Protein AF-A0A1E1W0I2-F1 (afdb_monomer_lite)

Radius of gyration: 43.96 Å; chains: 1; bounding box: 106×71×100 Å

pLDDT: mean 83.35, std 14.68, range [38.31, 98.38]

Foldseek 3Di:
DDDDDDPDPPDPDPPDDDLVVVLVVQPPDPVSVVVSVVSVVCVVVVPDDPDDDDPVVVVVVVVVVVVVVVVVVVVVCVVVVVVVVPDPDDDPPPDDPPPVPDPVVVVVVPDDPDDPVRVVVCVVPPDPPPPPPPPPPCPDDDDPVVVVVVVVVVVVVVVVVVVVVVVVVVVVVVVVVVVVVVVVVVVVVVVD

Organism: Pectinophora gossypiella (NCBI:txid13191)

InterPro domains:
  IPR006709 Small-subunit processome, Utp14 [PTHR14150] (5-181)

Structure (mmCIF, N/CA/C/O backbone):
data_AF-A0A1E1W0I2-F1
#
_entry.id   AF-A0A1E1W0I2-F1
#
loop_
_atom_site.group_PDB
_atom_site.id
_atom_site.type_symbol
_atom_site.label_atom_id
_atom_site.label_alt_id
_atom_site.label_comp_id
_atom_site.label_asym_id
_atom_site.label_entity_id
_atom_site.label_seq_id
_atom_site.pdbx_PDB_ins_code
_atom_site.Cartn_x
_atom_site.Cartn_y
_atom_site.Cartn_z
_atom_site.occupancy
_atom_site.B_iso_or_equiv
_atom_site.auth_seq_id
_atom_site.auth_comp_id
_atom_site.auth_asym_id
_atom_site.auth_atom_id
_atom_site.pdbx_PDB_model_num
ATOM 1 N N . PRO A 1 1 ? -45.543 50.667 37.363 1.00 38.31 1 PRO A N 1
ATOM 2 C CA . PRO A 1 1 ? -46.466 49.538 37.625 1.00 38.31 1 PRO A CA 1
ATOM 3 C C . PRO A 1 1 ? -45.935 48.658 38.763 1.00 38.31 1 PRO A C 1
ATOM 5 O O . PRO A 1 1 ? -44.901 48.009 38.633 1.00 38.31 1 PRO A O 1
ATOM 8 N N . THR A 1 2 ? -46.595 48.752 39.913 1.00 41.50 2 THR A N 1
ATOM 9 C CA . THR A 1 2 ? -46.273 48.057 41.161 1.00 41.50 2 THR A CA 1
ATOM 10 C C . THR A 1 2 ? -46.535 46.558 41.016 1.00 41.50 2 THR A C 1
ATOM 12 O O . THR A 1 2 ? -47.611 46.146 40.594 1.00 41.50 2 THR A O 1
ATOM 15 N N . ASN A 1 3 ? -45.531 45.738 41.331 1.00 43.72 3 ASN A N 1
ATOM 16 C CA . ASN A 1 3 ? -45.665 44.285 41.331 1.00 43.72 3 ASN A CA 1
ATOM 17 C C . ASN A 1 3 ? -46.258 43.873 42.683 1.00 43.72 3 ASN A C 1
ATOM 19 O O . ASN A 1 3 ? -45.576 43.907 43.707 1.00 43.72 3 ASN A O 1
ATOM 23 N N . VAL A 1 4 ? -47.559 43.608 42.688 1.00 51.62 4 VAL A N 1
ATOM 24 C CA . VAL A 1 4 ? -48.322 43.212 43.872 1.00 51.62 4 VAL A CA 1
ATOM 25 C C . VAL A 1 4 ? -47.995 41.749 44.158 1.00 51.62 4 VAL A C 1
ATOM 27 O O . VAL A 1 4 ? -48.412 40.858 43.423 1.00 51.62 4 VAL A O 1
ATOM 30 N N . ASN A 1 5 ? -47.203 41.496 45.197 1.00 49.44 5 ASN A N 1
ATOM 31 C CA . ASN A 1 5 ? -46.929 40.140 45.656 1.00 49.44 5 ASN A CA 1
ATOM 32 C C . ASN A 1 5 ? -48.097 39.689 46.539 1.00 49.44 5 ASN A C 1
ATOM 34 O O . ASN A 1 5 ? -48.218 40.139 47.674 1.00 49.44 5 ASN A O 1
ATOM 38 N N . SER A 1 6 ? -48.966 38.830 46.006 1.00 57.50 6 SER A N 1
ATOM 39 C CA . SER A 1 6 ? -49.993 38.148 46.797 1.00 57.50 6 SER A CA 1
ATOM 40 C C . SER A 1 6 ? -49.402 36.915 47.491 1.00 57.50 6 SER A C 1
ATOM 42 O O . SER A 1 6 ? -48.635 36.171 46.881 1.00 57.50 6 SER A O 1
ATOM 44 N N . GLU A 1 7 ? -49.762 36.696 48.755 1.00 54.47 7 GLU A N 1
ATOM 45 C CA . GLU A 1 7 ? -49.156 35.700 49.656 1.00 54.47 7 GLU A CA 1
ATOM 46 C C . GLU A 1 7 ? -49.589 34.239 49.398 1.00 54.47 7 GLU A C 1
ATOM 48 O O . GLU A 1 7 ? -49.137 33.337 50.098 1.00 54.47 7 GLU A O 1
ATOM 53 N N . PHE A 1 8 ? -50.420 33.965 48.383 1.00 56.06 8 PHE A N 1
ATOM 54 C CA . PHE A 1 8 ? -51.092 32.663 48.226 1.00 56.06 8 PHE A CA 1
ATOM 55 C C . PHE A 1 8 ? -50.963 31.989 46.848 1.00 56.06 8 PHE A C 1
ATOM 57 O O . PHE A 1 8 ? -51.786 31.149 46.489 1.00 56.06 8 PHE A O 1
ATOM 64 N N . ASP A 1 9 ? -49.890 32.247 46.097 1.00 52.97 9 ASP A N 1
ATOM 65 C CA . ASP A 1 9 ? -49.594 31.484 44.873 1.00 52.97 9 ASP A CA 1
ATOM 66 C C . ASP A 1 9 ? -48.832 30.175 45.173 1.00 52.97 9 ASP A C 1
ATOM 68 O O . ASP A 1 9 ? -47.648 30.013 44.866 1.00 52.97 9 ASP A O 1
ATOM 72 N N . LEU A 1 10 ? -49.535 29.184 45.731 1.00 59.09 10 LEU A N 1
ATOM 73 C CA . LEU A 1 10 ? -49.048 27.805 45.924 1.00 59.09 10 LEU A CA 1
ATOM 74 C C . LEU A 1 10 ? -49.102 26.971 44.624 1.00 59.09 10 LEU A C 1
ATOM 76 O O . LEU A 1 10 ? -49.484 25.799 44.618 1.00 59.09 10 LEU A O 1
ATOM 80 N N . ILE A 1 11 ? -48.688 27.550 43.494 1.00 55.72 11 ILE A N 1
ATOM 81 C CA . ILE A 1 11 ? -48.458 26.779 42.267 1.00 55.72 11 ILE A CA 1
ATOM 82 C C . ILE A 1 11 ? -47.117 26.068 42.440 1.00 55.72 11 ILE A C 1
ATOM 84 O O . ILE A 1 11 ? -46.081 26.719 42.573 1.00 55.72 11 ILE A O 1
ATOM 88 N N . LYS A 1 12 ? -47.127 24.730 42.412 1.00 59.91 12 LYS A N 1
ATOM 89 C CA . LYS A 1 12 ? -45.940 23.860 42.485 1.00 59.91 12 LYS A CA 1
ATOM 90 C C . LYS A 1 12 ? -45.056 24.051 41.238 1.00 59.91 12 LYS A C 1
ATOM 92 O O . LYS A 1 12 ? -44.990 23.202 40.354 1.00 59.91 12 LYS A O 1
ATOM 97 N N . LYS A 1 13 ? -44.406 25.209 41.126 1.00 62.59 13 LYS A N 1
ATOM 98 C CA . LYS A 1 13 ? -43.443 25.527 40.073 1.00 62.59 13 LYS A CA 1
ATOM 99 C C . LYS A 1 13 ? -42.190 24.698 40.344 1.00 62.59 13 LYS A C 1
ATOM 101 O O . LYS A 1 13 ? -41.698 24.644 41.468 1.00 62.59 13 LYS A O 1
ATOM 106 N N . SER A 1 14 ? -41.671 24.011 39.328 1.00 62.38 14 SER A N 1
ATOM 107 C CA . SER A 1 14 ? -40.383 23.333 39.457 1.00 62.38 14 SER A CA 1
ATOM 108 C C . SER A 1 14 ? -39.313 24.385 39.757 1.00 62.38 14 SER A C 1
ATOM 110 O O . SER A 1 14 ? -39.058 25.242 38.911 1.00 62.38 14 SER A O 1
ATOM 112 N N . ASN A 1 15 ? -38.668 24.309 40.921 1.00 65.62 15 ASN A N 1
ATOM 113 C CA . ASN A 1 15 ? -37.604 25.226 41.361 1.00 65.62 15 ASN A CA 1
ATOM 114 C C . ASN A 1 15 ? -36.285 25.042 40.578 1.00 65.62 15 ASN A C 1
ATOM 116 O O . ASN A 1 15 ? -35.192 25.139 41.133 1.00 65.62 15 ASN A O 1
ATOM 120 N N . LYS A 1 16 ? -36.355 24.715 39.283 1.00 72.44 16 LYS A N 1
ATOM 121 C CA . LYS A 1 16 ? -35.181 24.501 38.442 1.00 72.44 16 LYS A CA 1
ATOM 122 C C . LYS A 1 16 ? -34.726 25.849 37.895 1.00 72.44 16 LYS A C 1
ATOM 124 O O . LYS A 1 16 ? -35.308 26.386 36.957 1.00 72.44 16 LYS A O 1
ATOM 129 N N . LEU A 1 17 ? -33.692 26.400 38.520 1.00 74.12 17 LEU A N 1
ATOM 130 C CA . LEU A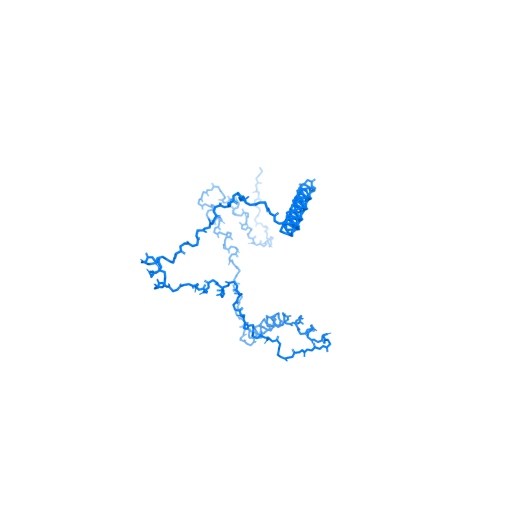 1 17 ? -33.066 27.645 38.093 1.00 74.12 17 LEU A CA 1
ATOM 131 C C . LEU A 1 17 ? -32.340 27.431 36.760 1.00 74.12 17 LEU A C 1
ATOM 133 O O . LEU A 1 17 ? -31.496 26.544 36.631 1.00 74.12 17 LEU A O 1
ATOM 137 N N . ASP A 1 18 ? -32.657 28.258 35.766 1.00 82.56 18 ASP A N 1
ATOM 138 C CA . ASP A 1 18 ? -31.915 28.291 34.509 1.00 82.56 18 ASP A CA 1
ATOM 139 C C . ASP A 1 18 ? -30.606 29.064 34.714 1.00 82.56 18 ASP A C 1
ATOM 141 O O . ASP A 1 18 ? -30.569 30.299 34.710 1.00 82.56 18 ASP A O 1
ATOM 145 N N . LEU A 1 19 ? -29.521 28.313 34.907 1.00 81.31 19 LEU A N 1
ATOM 146 C CA . LEU A 1 19 ? -28.185 28.849 35.167 1.00 81.31 19 LEU A CA 1
ATOM 147 C C . LEU A 1 19 ? -27.707 29.779 34.043 1.00 81.31 19 LEU A C 1
ATOM 149 O O . LEU A 1 19 ? -26.981 30.735 34.311 1.00 81.31 19 LEU A O 1
ATOM 153 N N . ASN A 1 20 ? -28.166 29.584 32.801 1.00 83.94 20 ASN A N 1
ATOM 154 C CA . ASN A 1 20 ? -27.805 30.469 31.693 1.00 83.94 20 ASN A CA 1
ATOM 155 C C . ASN A 1 20 ? -28.392 31.876 31.856 1.00 83.94 20 ASN A C 1
ATO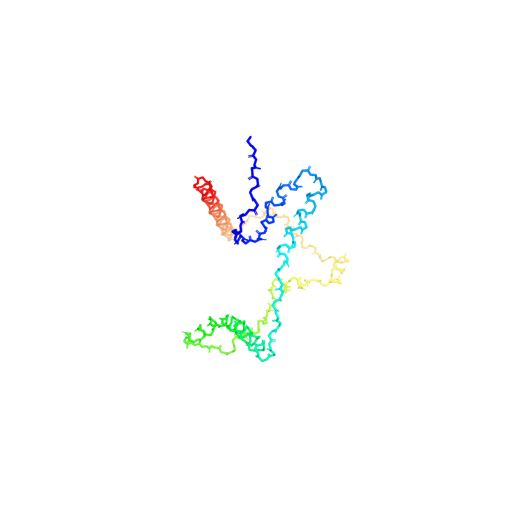M 157 O O . ASN A 1 20 ? -27.716 32.859 31.540 1.00 83.94 20 ASN A O 1
ATOM 161 N N . LYS A 1 21 ? -29.614 31.988 32.391 1.00 84.50 21 LYS A N 1
ATOM 162 C CA . LYS A 1 21 ? -30.235 33.285 32.704 1.00 84.50 21 LYS A CA 1
ATOM 163 C C . LYS A 1 21 ? -29.505 33.980 33.849 1.00 84.50 21 LYS A C 1
ATOM 165 O O . LYS A 1 21 ? -29.231 35.172 33.750 1.00 84.50 21 LYS A O 1
ATOM 170 N N . VAL A 1 22 ? -29.108 33.231 34.878 1.00 83.44 22 VAL A N 1
ATOM 171 C CA . VAL A 1 22 ? -28.351 33.762 36.027 1.00 83.44 22 VAL A CA 1
ATOM 172 C C . VAL A 1 22 ? -26.983 34.300 35.591 1.00 83.44 22 VAL A C 1
ATOM 174 O O . VAL A 1 22 ? -26.617 35.423 35.932 1.00 83.44 22 VAL A O 1
ATOM 177 N N . VAL A 1 23 ? -26.250 33.553 34.760 1.00 86.38 23 VAL A N 1
ATOM 178 C CA . VAL A 1 23 ? -24.942 33.990 34.235 1.00 86.38 23 VAL A CA 1
ATOM 179 C C . VAL A 1 23 ? -25.059 35.244 33.366 1.00 86.38 23 VAL A C 1
ATOM 181 O O . VAL A 1 23 ? -24.154 36.075 33.378 1.00 86.38 23 VAL A O 1
ATOM 184 N N . LYS A 1 24 ? -26.170 35.408 32.636 1.00 84.38 24 LYS A N 1
ATOM 185 C CA . LYS A 1 24 ? -26.422 36.599 31.812 1.00 84.38 24 LYS A CA 1
ATOM 186 C C . LYS A 1 24 ? -26.625 37.858 32.664 1.00 84.38 24 LYS A C 1
ATOM 188 O O . LYS A 1 24 ? -26.125 38.913 32.293 1.00 84.38 24 LYS A O 1
ATOM 193 N N . VAL A 1 25 ? -27.307 37.739 33.805 1.00 83.69 25 VAL A N 1
ATOM 194 C CA . VAL A 1 25 ? -27.532 38.854 34.747 1.00 83.69 25 VAL A CA 1
ATOM 195 C C . VAL A 1 25 ? -26.241 39.242 35.479 1.00 83.69 25 VAL A C 1
ATOM 197 O O . VAL A 1 25 ? -25.980 40.418 35.705 1.00 83.69 25 VAL A O 1
ATOM 200 N N . LEU A 1 26 ? -25.383 38.268 35.782 1.00 80.00 26 LEU A N 1
ATOM 201 C CA . LEU A 1 26 ? -24.110 38.477 36.475 1.00 80.00 26 LEU A CA 1
ATOM 202 C C . LEU A 1 26 ? -23.006 39.122 35.604 1.00 80.00 26 LEU A C 1
ATOM 204 O O . LEU A 1 26 ? -21.922 39.388 36.103 1.00 80.00 26 LEU A O 1
ATOM 208 N N . GLY A 1 27 ? -23.229 39.414 34.320 1.00 76.44 27 GLY A N 1
ATOM 209 C CA . GLY A 1 27 ? -22.180 39.901 33.406 1.00 76.44 27 GLY A CA 1
ATOM 210 C C . GLY A 1 27 ? -21.623 41.313 33.667 1.00 76.44 27 GLY A C 1
ATOM 211 O O . GLY A 1 27 ? -20.689 41.713 32.980 1.00 76.44 27 GLY A O 1
ATOM 212 N N . GLY A 1 28 ? -22.175 42.070 34.622 1.00 79.31 28 GLY A N 1
ATOM 213 C CA . GLY A 1 28 ? -21.870 43.495 34.823 1.00 79.31 28 GLY A CA 1
ATOM 214 C C . GLY A 1 28 ? -20.528 43.826 35.493 1.00 79.31 28 GLY A C 1
ATOM 215 O O . GLY A 1 28 ? -20.084 44.965 35.405 1.00 79.31 28 GLY A O 1
ATOM 216 N N . THR A 1 29 ? -19.855 42.869 36.145 1.00 82.12 29 THR A N 1
ATOM 217 C CA . THR A 1 29 ? -18.527 43.093 36.754 1.00 82.12 29 THR A CA 1
ATOM 218 C C . THR A 1 29 ? -17.537 41.996 36.365 1.00 82.12 29 THR A C 1
ATOM 220 O O . THR A 1 29 ? -17.905 40.835 36.163 1.00 82.12 29 THR A O 1
ATOM 223 N N . ALA A 1 30 ? -16.247 42.338 36.295 1.00 77.94 30 ALA A N 1
ATOM 224 C CA . ALA A 1 30 ? -15.193 41.400 35.897 1.00 77.94 30 ALA A CA 1
ATOM 225 C C . ALA A 1 30 ? -15.100 40.166 36.820 1.00 77.94 30 ALA A C 1
ATOM 227 O O . ALA A 1 30 ? -14.868 39.051 36.346 1.00 77.94 30 ALA A O 1
ATOM 228 N N . HIS A 1 31 ? -15.344 40.342 38.123 1.00 78.44 31 HIS A N 1
ATOM 229 C CA . HIS A 1 31 ? -15.376 39.251 39.100 1.00 78.44 31 HIS A CA 1
ATOM 230 C C . HIS A 1 31 ? -16.558 38.296 38.852 1.00 78.44 31 HIS A C 1
ATOM 232 O O . HIS A 1 31 ? -16.399 37.073 38.849 1.00 78.44 31 HIS A O 1
ATOM 238 N N . HIS A 1 32 ? -17.739 38.833 38.542 1.00 83.56 32 HIS A N 1
ATOM 239 C CA . HIS A 1 32 ? -18.936 38.031 38.288 1.00 83.56 32 HIS A CA 1
ATOM 240 C C . HIS A 1 32 ? -18.874 37.255 36.958 1.00 83.56 32 HIS A C 1
ATOM 242 O O . HIS A 1 32 ? -19.404 36.146 36.861 1.00 83.56 32 HIS A O 1
ATOM 248 N N . VAL A 1 33 ? -18.127 37.747 35.962 1.00 83.56 33 VAL A N 1
ATOM 249 C CA . VAL A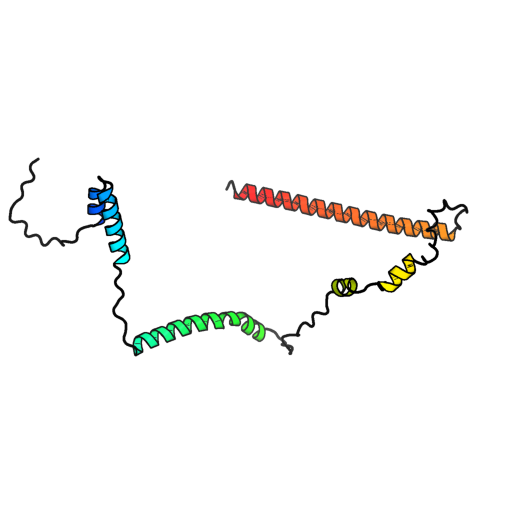 1 33 ? -17.837 36.996 34.724 1.00 83.56 33 VAL A CA 1
ATOM 250 C C . VAL A 1 33 ? -17.027 35.724 35.012 1.00 83.56 33 VAL A C 1
ATOM 252 O O . VAL A 1 33 ? -17.272 34.680 34.399 1.00 83.56 33 VAL A O 1
ATOM 255 N N . GLN A 1 34 ? -16.079 35.766 35.955 1.00 85.81 34 GLN A N 1
ATOM 256 C CA . GLN A 1 34 ? -15.316 34.576 36.354 1.00 85.81 34 GLN A CA 1
ATOM 257 C C . GLN A 1 34 ? -16.207 33.543 37.051 1.00 85.81 34 GLN A C 1
ATOM 259 O O . GLN A 1 34 ? -16.091 32.348 36.772 1.00 85.81 34 GLN A O 1
ATOM 264 N N . ILE A 1 35 ? -17.132 33.998 37.900 1.00 85.31 35 ILE A N 1
ATOM 265 C CA . ILE A 1 35 ? -18.131 33.145 38.557 1.00 85.31 35 ILE A CA 1
ATOM 266 C C . ILE A 1 35 ? -19.040 32.491 37.510 1.00 85.31 35 ILE A C 1
ATOM 268 O O . ILE A 1 35 ? -19.225 31.276 37.534 1.00 85.31 35 ILE A O 1
ATOM 272 N N . GLY A 1 36 ? -19.522 33.255 36.527 1.00 86.75 36 GLY A N 1
ATOM 273 C CA . GLY A 1 36 ? -20.354 32.718 35.451 1.00 86.75 36 GLY A CA 1
ATOM 274 C C . GLY A 1 36 ? -19.639 31.677 34.582 1.00 86.75 36 GLY A C 1
ATOM 275 O O . GLY A 1 36 ? -20.230 30.664 34.206 1.00 86.75 36 GLY A O 1
ATOM 276 N N . LYS A 1 37 ? -18.339 31.869 34.314 1.00 85.25 37 LYS A N 1
ATOM 277 C CA . LYS A 1 37 ? -17.500 30.869 33.628 1.00 85.25 37 LYS A CA 1
ATOM 278 C C . LYS A 1 37 ? -17.329 29.596 34.460 1.00 85.25 37 LYS A C 1
ATOM 280 O O . LYS A 1 37 ? -17.390 28.503 33.901 1.00 85.25 37 LYS A O 1
ATOM 285 N N . LYS A 1 38 ? -17.118 29.719 35.775 1.00 84.81 38 LYS A N 1
ATOM 286 C CA . LYS A 1 38 ? -17.016 28.569 36.690 1.00 84.81 38 LYS A CA 1
ATOM 287 C C . LYS A 1 38 ? -18.335 27.789 36.742 1.00 84.81 38 LYS A C 1
ATOM 289 O O . LYS A 1 38 ? -18.300 26.575 36.607 1.00 84.81 38 LYS A O 1
ATOM 294 N N . LEU A 1 39 ? -19.472 28.482 36.819 1.00 85.69 39 LEU A N 1
ATOM 295 C CA . LEU A 1 39 ? -20.813 27.883 36.844 1.00 85.69 39 LEU A CA 1
ATOM 296 C C . LEU A 1 39 ? -21.148 27.096 35.561 1.00 85.69 39 LEU A C 1
ATOM 298 O O . LEU A 1 39 ? -21.738 26.022 35.620 1.00 85.69 39 LEU A O 1
ATOM 302 N N . LYS A 1 40 ? -20.752 27.604 34.388 1.00 83.25 40 LYS A N 1
ATOM 303 C CA . LYS A 1 40 ? -20.927 26.875 33.118 1.00 83.25 40 LYS A CA 1
ATOM 304 C C . LYS A 1 40 ? -20.039 25.635 33.045 1.00 83.25 40 LYS A C 1
ATOM 306 O O . LYS A 1 40 ? -20.509 24.558 32.703 1.00 83.25 40 LYS A O 1
ATOM 311 N N . LYS A 1 41 ? -18.772 25.758 33.456 1.00 83.69 41 LYS A N 1
ATOM 312 C CA . LYS A 1 41 ? -17.849 24.616 33.518 1.00 83.69 41 LYS A CA 1
ATOM 313 C C . LYS A 1 41 ? -18.340 23.524 34.465 1.00 83.69 41 LYS A C 1
ATOM 315 O O . LYS A 1 41 ? -18.191 22.353 34.142 1.00 83.69 41 LYS A O 1
ATOM 320 N N . THR A 1 42 ? -18.921 23.880 35.613 1.00 82.06 42 THR A N 1
ATOM 321 C CA . THR A 1 42 ? -19.491 22.883 36.529 1.00 82.06 42 THR A CA 1
ATOM 322 C C . THR A 1 42 ? -20.731 22.225 35.939 1.00 82.06 42 THR A C 1
ATOM 324 O O . THR A 1 42 ? -20.889 21.026 36.118 1.00 82.06 42 THR A O 1
ATOM 327 N N . GLN A 1 43 ? -21.564 22.948 35.185 1.00 79.44 43 GLN A N 1
ATOM 328 C CA . GLN A 1 43 ? -22.686 22.360 34.451 1.00 79.44 43 GLN A CA 1
ATOM 329 C C . GLN A 1 43 ? -22.215 21.335 33.405 1.00 79.44 43 GLN A C 1
ATOM 331 O O . GLN A 1 43 ? -22.733 20.218 33.388 1.00 79.44 43 GLN A O 1
ATOM 336 N N . ASP A 1 44 ? -21.200 21.664 32.605 1.00 73.75 44 ASP A N 1
ATOM 337 C CA . ASP A 1 44 ? -20.666 20.768 31.567 1.00 73.75 44 ASP A CA 1
ATOM 338 C C . ASP A 1 44 ? -19.901 19.565 32.158 1.00 73.75 44 ASP A C 1
ATOM 340 O O . ASP A 1 44 ? -20.011 18.442 31.666 1.00 73.75 44 ASP A O 1
ATOM 344 N N . ALA A 1 45 ? -19.162 19.775 33.254 1.00 69.44 45 ALA A N 1
ATOM 345 C CA . ALA A 1 45 ? -18.408 18.735 33.958 1.00 69.44 45 ALA A CA 1
ATOM 346 C C . ALA A 1 45 ? -19.262 17.907 34.941 1.00 69.44 45 ALA A C 1
ATOM 348 O O . ALA A 1 45 ? -18.781 16.909 35.472 1.00 69.44 45 ALA A O 1
ATOM 349 N N . SER A 1 46 ? -20.527 18.281 35.178 1.00 66.75 46 SER A N 1
ATOM 350 C CA . SER A 1 46 ? -21.426 17.606 36.132 1.00 66.75 46 SER A CA 1
ATOM 351 C C . SER A 1 46 ? -21.912 16.230 35.683 1.00 66.75 46 SER A C 1
ATOM 353 O O . SER A 1 46 ? -22.740 15.629 36.371 1.00 66.75 46 SER A O 1
ATOM 355 N N . LYS A 1 47 ? -21.435 15.695 34.549 1.00 76.56 47 LYS A N 1
ATOM 356 C CA . L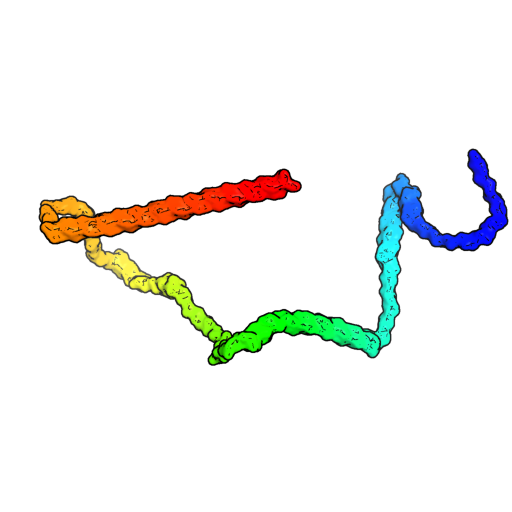YS A 1 47 ? -21.768 14.325 34.158 1.00 76.56 47 LYS A CA 1
ATOM 357 C C . LYS A 1 47 ? -21.040 13.351 35.080 1.00 76.56 47 LYS A C 1
ATOM 359 O O . LYS A 1 47 ? -19.954 12.865 34.779 1.00 76.56 47 LYS A O 1
ATOM 364 N N . VAL A 1 48 ? -21.668 13.110 36.227 1.00 83.88 48 VAL A N 1
ATOM 365 C CA . VAL A 1 48 ? -21.232 12.152 37.236 1.00 83.88 48 VAL A CA 1
ATOM 366 C C . VAL A 1 48 ? -21.072 10.797 36.560 1.00 83.88 48 VAL A C 1
ATOM 368 O O . VAL A 1 48 ? -21.949 10.355 35.810 1.00 83.88 48 VAL A O 1
ATOM 371 N N . LEU A 1 49 ? -19.931 10.153 36.804 1.00 86.56 49 LEU A N 1
ATOM 372 C CA . LEU A 1 49 ? -19.703 8.801 36.320 1.00 86.56 49 LEU A CA 1
ATOM 373 C C . LEU A 1 49 ? -20.774 7.880 36.919 1.00 86.56 49 LEU A C 1
ATOM 375 O O . LEU A 1 49 ? -21.016 7.935 38.128 1.00 86.56 49 LEU A O 1
ATOM 379 N N . PRO A 1 50 ? -21.434 7.042 36.105 1.00 87.31 50 PRO A N 1
ATOM 380 C CA . PRO A 1 50 ? -22.384 6.081 36.634 1.00 87.31 50 PRO A CA 1
ATOM 381 C C . PRO A 1 50 ? -21.666 5.110 37.574 1.00 87.31 50 PRO A C 1
ATOM 383 O O . PRO A 1 50 ? -20.469 4.845 37.425 1.00 87.31 50 PRO A O 1
ATOM 386 N N . LYS A 1 51 ? -22.416 4.553 38.529 1.00 92.00 51 LYS A N 1
ATOM 387 C CA . LYS A 1 51 ? -21.916 3.488 39.401 1.00 92.00 51 LYS A CA 1
ATOM 388 C C . LYS A 1 51 ? -21.300 2.376 38.533 1.00 92.00 51 LYS A C 1
ATOM 390 O O . LYS A 1 51 ? -21.921 1.990 37.537 1.00 92.00 51 LYS A O 1
ATOM 395 N N . PRO A 1 52 ? -20.109 1.857 38.881 1.00 93.75 52 PRO A N 1
ATOM 396 C CA . PRO A 1 52 ? -19.512 0.759 38.136 1.00 93.75 52 PRO A CA 1
ATOM 397 C C . PRO A 1 52 ? -20.446 -0.455 38.129 1.00 93.75 52 PRO A C 1
ATOM 399 O O . PRO A 1 52 ? -21.126 -0.743 39.115 1.00 93.75 52 PRO A O 1
ATOM 402 N N . LEU A 1 53 ? -20.468 -1.158 36.999 1.00 94.19 53 LEU A N 1
ATOM 403 C CA . LEU A 1 53 ? -21.231 -2.391 36.836 1.00 94.19 53 LEU A CA 1
ATOM 404 C C . LEU A 1 53 ? -20.590 -3.538 37.623 1.00 94.19 53 LEU A C 1
ATOM 406 O O . LEU A 1 53 ? -19.394 -3.521 37.922 1.00 94.19 53 LEU A O 1
ATOM 410 N N . GLU A 1 54 ? -21.379 -4.573 37.904 1.00 96.19 54 GLU A N 1
ATOM 411 C CA . GLU A 1 54 ? -20.859 -5.811 38.477 1.00 96.19 54 GLU A CA 1
ATOM 412 C C . GLU A 1 54 ? -19.873 -6.487 37.516 1.00 96.19 54 GLU A C 1
ATOM 414 O O . GLU A 1 54 ? -20.038 -6.445 36.291 1.00 96.19 54 GLU A O 1
ATOM 419 N N . LYS A 1 55 ? -18.857 -7.153 38.077 1.00 96.62 55 LYS A N 1
ATOM 420 C CA . LYS A 1 55 ? -17.786 -7.822 37.321 1.00 96.62 55 LYS A CA 1
ATOM 421 C C . LYS A 1 55 ? -18.284 -8.656 36.127 1.00 96.62 55 LYS A C 1
ATOM 423 O O . LYS A 1 55 ? -17.804 -8.394 35.024 1.00 96.62 55 LYS A O 1
ATOM 428 N N . PRO A 1 56 ? -19.264 -9.578 36.261 1.00 97.81 56 PRO A N 1
ATOM 429 C CA . PRO A 1 56 ? -19.691 -10.406 35.129 1.00 97.81 56 PRO A CA 1
ATOM 430 C C . PRO A 1 56 ? -20.290 -9.584 33.978 1.00 97.81 56 PRO A C 1
ATOM 432 O O . PRO A 1 56 ? -20.066 -9.889 32.803 1.00 97.81 56 PRO A O 1
ATOM 435 N N . GLN A 1 57 ? -21.021 -8.511 34.292 1.00 97.19 57 GLN A N 1
ATOM 436 C CA . GLN A 1 57 ? -21.597 -7.622 33.283 1.00 97.19 57 GLN A CA 1
ATOM 437 C C . GLN A 1 57 ? -20.512 -6.785 32.598 1.00 97.19 57 GLN A C 1
ATOM 439 O O . GLN A 1 57 ? -20.476 -6.707 31.367 1.00 97.19 57 GLN A O 1
ATOM 444 N N . ALA A 1 58 ? -19.587 -6.217 33.376 1.00 96.94 58 ALA A N 1
ATOM 445 C CA . ALA A 1 58 ? -18.460 -5.451 32.850 1.00 96.94 58 ALA A CA 1
ATOM 446 C C . ALA A 1 58 ? -17.568 -6.306 31.931 1.00 96.94 58 ALA A C 1
ATOM 448 O O . ALA A 1 58 ? -17.199 -5.880 30.834 1.00 96.94 58 ALA A O 1
ATOM 449 N N . GLU A 1 59 ? -17.278 -7.546 32.325 1.00 97.62 59 GLU A N 1
ATOM 450 C CA . GLU A 1 59 ? -16.505 -8.494 31.520 1.00 97.62 59 GLU A CA 1
ATOM 451 C C . GLU A 1 59 ? -17.231 -8.905 30.237 1.00 97.62 59 GLU A C 1
ATOM 453 O O . GLU A 1 59 ? -16.598 -9.046 29.187 1.00 97.62 59 GLU A O 1
ATOM 458 N N . ARG A 1 60 ? -18.560 -9.067 30.277 1.00 97.94 60 ARG A N 1
ATOM 459 C CA . ARG A 1 60 ? -19.365 -9.330 29.074 1.00 97.94 60 ARG A CA 1
ATOM 460 C C . ARG A 1 60 ? -19.258 -8.179 28.072 1.00 97.94 60 ARG A C 1
ATOM 462 O O . ARG A 1 60 ? -19.040 -8.434 26.888 1.00 97.94 60 ARG A O 1
ATOM 469 N N . ILE A 1 61 ? -19.339 -6.933 28.538 1.00 97.69 61 ILE A N 1
ATOM 470 C CA . ILE A 1 61 ? -19.182 -5.738 27.690 1.00 97.69 61 ILE A CA 1
ATOM 471 C C . ILE A 1 61 ? -17.757 -5.660 27.127 1.00 97.69 61 ILE A C 1
ATOM 473 O O . ILE A 1 61 ? -17.567 -5.443 25.928 1.00 97.69 61 ILE A O 1
ATOM 477 N N . LYS A 1 62 ? -16.739 -5.900 27.962 1.00 97.75 62 LYS A N 1
ATOM 478 C CA . LYS A 1 62 ? -15.333 -5.915 27.532 1.00 97.75 62 LYS A CA 1
ATOM 479 C C . LYS A 1 62 ? -15.078 -6.965 26.445 1.00 97.75 62 LYS A C 1
ATOM 481 O O . LYS A 1 62 ? -14.386 -6.687 25.469 1.00 97.75 62 LYS A O 1
ATOM 486 N N . ARG A 1 63 ? -15.674 -8.155 26.568 1.00 98.25 63 ARG A N 1
ATOM 487 C CA . ARG A 1 63 ? -15.593 -9.197 25.532 1.00 98.25 63 ARG A CA 1
ATOM 488 C C . ARG A 1 63 ? -16.321 -8.805 24.249 1.00 98.25 63 ARG A C 1
ATOM 490 O O . ARG A 1 63 ? -15.752 -8.979 23.178 1.00 98.25 63 ARG A O 1
ATOM 497 N N . ALA A 1 64 ? -17.531 -8.252 24.342 1.00 98.38 64 ALA A N 1
ATOM 498 C CA . ALA A 1 64 ? -18.300 -7.822 23.171 1.00 98.38 64 ALA A CA 1
ATOM 499 C C . ALA A 1 64 ? -17.557 -6.739 22.369 1.00 98.38 64 ALA A C 1
ATOM 501 O O . ALA A 1 64 ? -17.362 -6.868 21.162 1.00 98.38 64 ALA A O 1
ATOM 502 N N . THR A 1 65 ? -17.052 -5.717 23.060 1.00 98.19 65 THR A N 1
ATOM 503 C CA . THR A 1 65 ? -16.243 -4.650 22.447 1.00 98.19 65 THR A CA 1
ATOM 504 C C . THR A 1 65 ? -14.931 -5.179 21.865 1.00 98.19 65 THR A C 1
ATOM 506 O O . THR A 1 65 ? -14.562 -4.814 20.747 1.00 98.19 65 THR A O 1
ATOM 509 N N . GLY A 1 66 ? -14.253 -6.088 22.572 1.00 98.38 66 GLY A N 1
ATOM 510 C CA . GLY A 1 66 ? -13.074 -6.784 22.060 1.00 98.38 66 GLY A CA 1
ATOM 511 C C . GLY A 1 66 ? -13.368 -7.557 20.772 1.00 98.38 66 GLY A C 1
ATOM 512 O O . GLY A 1 66 ? -12.623 -7.424 19.804 1.00 98.38 66 GLY A O 1
ATOM 513 N N . TYR A 1 67 ? -14.483 -8.291 20.727 1.00 98.19 67 TYR A N 1
ATOM 514 C CA . TYR A 1 67 ? -14.927 -9.034 19.546 1.00 98.19 67 TYR A CA 1
ATOM 515 C C . TYR A 1 67 ? -15.202 -8.120 18.348 1.00 98.19 67 TYR A C 1
ATOM 517 O O . TYR A 1 67 ? -14.760 -8.405 17.238 1.00 98.19 67 TYR A O 1
ATOM 525 N N . GLU A 1 68 ? -15.887 -6.993 18.539 1.00 98.19 68 GLU A N 1
ATOM 526 C CA . GLU A 1 68 ? -16.133 -6.053 17.440 1.00 98.19 68 GLU A CA 1
ATOM 527 C C . GLU A 1 68 ? -14.835 -5.475 16.867 1.00 98.19 68 GLU A C 1
ATOM 529 O O . GLU A 1 68 ? -14.688 -5.330 15.649 1.00 98.19 68 GLU A O 1
ATOM 534 N N . GLN A 1 69 ? -13.870 -5.160 17.734 1.00 98.12 69 GLN A N 1
ATOM 535 C CA . GLN A 1 69 ? -12.566 -4.660 17.309 1.00 98.12 69 GLN A CA 1
ATOM 536 C C . GLN A 1 69 ? -11.763 -5.728 16.563 1.00 98.12 69 GLN A C 1
ATOM 538 O O . GLN A 1 69 ? -11.182 -5.434 15.515 1.00 98.12 69 GLN A O 1
ATOM 543 N N . THR A 1 70 ? -11.723 -6.964 17.068 1.00 97.88 70 THR A N 1
ATOM 544 C CA . THR A 1 70 ? -11.014 -8.062 16.397 1.00 97.88 70 THR A CA 1
ATOM 545 C C . THR A 1 70 ? -11.688 -8.433 15.083 1.00 97.88 70 THR A C 1
ATOM 547 O O . THR A 1 70 ? -10.986 -8.567 14.084 1.00 97.88 70 THR A O 1
ATOM 550 N N . LYS A 1 71 ? -13.025 -8.469 15.025 1.00 98.00 71 LYS A N 1
ATOM 551 C CA . LYS A 1 71 ? -13.794 -8.666 13.788 1.00 98.00 71 LYS A CA 1
ATOM 552 C C . LYS A 1 71 ? -13.411 -7.643 12.718 1.00 98.00 71 LYS A C 1
ATOM 554 O O . LYS A 1 71 ? -13.149 -8.026 11.583 1.00 98.00 71 LYS A O 1
ATOM 559 N N . LYS A 1 72 ? -13.301 -6.356 13.071 1.00 97.25 72 LYS A N 1
ATOM 560 C CA . LYS A 1 72 ? -12.851 -5.304 12.136 1.00 97.25 72 LYS A CA 1
ATOM 561 C C . LYS A 1 72 ? -11.410 -5.522 11.657 1.00 97.25 72 LYS A C 1
ATOM 563 O O . LYS A 1 72 ? -11.123 -5.315 10.481 1.00 97.25 72 LYS A O 1
ATOM 568 N N . LYS A 1 73 ? -10.503 -5.946 12.546 1.00 97.06 73 LYS A N 1
ATOM 569 C CA . LYS A 1 73 ? -9.101 -6.241 12.194 1.00 97.06 73 LYS A CA 1
ATOM 570 C C . LYS A 1 73 ? -8.988 -7.442 11.253 1.00 97.06 73 LYS A C 1
ATOM 572 O O . LYS A 1 73 ? -8.254 -7.366 10.271 1.00 97.06 73 LYS A O 1
ATOM 577 N N . VAL A 1 74 ? -9.722 -8.518 11.535 1.00 97.69 74 VAL A N 1
ATOM 578 C CA . VAL A 1 74 ? -9.760 -9.724 10.695 1.00 97.69 74 VAL A CA 1
ATOM 579 C C . VAL A 1 74 ? -10.421 -9.423 9.352 1.00 97.69 74 VAL A C 1
ATOM 581 O O . VAL A 1 74 ? -9.868 -9.805 8.329 1.00 97.69 74 VAL A O 1
ATOM 584 N N . GLY A 1 75 ? -11.498 -8.631 9.327 1.00 97.38 75 GLY A N 1
ATOM 585 C CA . GLY A 1 75 ? -12.187 -8.254 8.088 1.00 97.38 75 GLY A CA 1
ATOM 586 C C . GLY A 1 75 ? -11.310 -7.511 7.071 1.00 97.38 75 GLY A C 1
ATOM 587 O O . GLY A 1 75 ? -11.576 -7.532 5.873 1.00 97.38 75 GLY A O 1
ATOM 588 N N . ARG A 1 76 ? -10.187 -6.911 7.495 1.00 96.81 76 ARG A N 1
ATOM 589 C CA . ARG A 1 76 ? -9.190 -6.347 6.565 1.00 96.81 76 ARG A CA 1
ATOM 590 C C . ARG A 1 76 ? -8.565 -7.410 5.647 1.00 96.81 76 ARG A C 1
ATOM 592 O O . ARG A 1 76 ? -8.094 -7.069 4.563 1.00 96.81 76 ARG A O 1
ATOM 599 N N . TRP A 1 77 ? -8.562 -8.674 6.066 1.00 96.81 77 TRP A N 1
ATOM 600 C CA . TRP A 1 77 ? -8.044 -9.805 5.297 1.00 96.81 77 TRP A CA 1
ATOM 601 C C . TRP A 1 77 ? -9.067 -10.399 4.326 1.00 96.81 77 TRP A C 1
ATOM 603 O O . TRP A 1 77 ? -8.657 -11.120 3.416 1.00 96.81 77 TRP A O 1
ATOM 613 N N . ASP A 1 78 ? -10.354 -10.051 4.439 1.00 97.31 78 ASP A N 1
ATOM 614 C CA . ASP A 1 78 ? -11.424 -10.621 3.609 1.00 97.31 78 ASP A CA 1
ATOM 615 C C . ASP A 1 78 ? -11.146 -10.432 2.113 1.00 97.31 78 ASP A C 1
ATOM 617 O O . ASP A 1 78 ? -11.304 -11.364 1.333 1.00 97.31 78 ASP A O 1
ATOM 621 N N . ALA A 1 79 ? -10.628 -9.269 1.705 1.00 95.81 79 ALA A N 1
ATOM 622 C CA . ALA A 1 79 ? -10.278 -9.003 0.307 1.00 95.81 79 ALA A CA 1
ATOM 623 C C . ALA A 1 79 ? -9.113 -9.872 -0.209 1.00 95.81 79 ALA A C 1
ATOM 625 O O . ALA A 1 79 ? -9.059 -10.215 -1.390 1.00 95.81 79 ALA A O 1
ATOM 626 N N . VAL A 1 80 ? -8.151 -10.220 0.655 1.00 94.06 80 VAL A N 1
ATOM 627 C CA . VAL A 1 80 ? -7.037 -11.113 0.293 1.00 94.06 80 VAL A CA 1
ATOM 628 C C . VAL A 1 80 ? -7.544 -12.546 0.162 1.00 94.06 80 VAL A C 1
ATOM 630 O O . VAL A 1 80 ? -7.231 -13.205 -0.826 1.00 94.06 80 VAL A O 1
ATOM 633 N N . VAL A 1 81 ? -8.372 -12.991 1.110 1.00 95.81 81 VAL A N 1
ATOM 634 C CA . VAL A 1 81 ? -8.968 -14.333 1.113 1.00 95.81 81 VAL A CA 1
ATOM 635 C C . VAL A 1 81 ? -9.929 -14.518 -0.061 1.00 95.81 81 VAL A C 1
ATOM 637 O O . VAL A 1 81 ? -9.851 -15.532 -0.746 1.00 95.81 81 VAL A O 1
ATOM 640 N N . ALA A 1 82 ? -10.796 -13.540 -0.337 1.00 97.06 82 ALA A N 1
ATOM 641 C CA . ALA A 1 82 ? -11.732 -13.584 -1.458 1.00 97.06 82 ALA A CA 1
ATOM 642 C C . ALA A 1 82 ? -10.989 -13.736 -2.787 1.00 97.06 82 ALA A C 1
ATOM 644 O O . ALA A 1 82 ? -11.271 -14.660 -3.539 1.00 97.06 82 ALA A O 1
ATOM 645 N N . ARG A 1 83 ? -9.964 -12.907 -3.022 1.00 94.00 83 ARG A N 1
ATOM 646 C CA . ARG A 1 83 ? -9.107 -13.022 -4.208 1.00 94.00 83 ARG A CA 1
ATOM 647 C C . ARG A 1 83 ? -8.429 -14.387 -4.303 1.00 94.00 83 ARG A C 1
ATOM 649 O O . ARG A 1 83 ? -8.416 -14.970 -5.376 1.00 94.00 83 ARG A O 1
ATOM 656 N N . ALA A 1 84 ? -7.878 -14.900 -3.204 1.00 93.31 84 ALA A N 1
ATOM 657 C CA . ALA A 1 84 ? -7.237 -16.214 -3.208 1.00 93.31 84 ALA A CA 1
ATOM 658 C C . ALA A 1 84 ? -8.219 -17.352 -3.548 1.00 93.31 84 ALA A C 1
ATOM 660 O O . ALA A 1 84 ? -7.802 -18.347 -4.122 1.00 93.31 84 ALA A O 1
ATOM 661 N N . ARG A 1 85 ? -9.513 -17.198 -3.227 1.00 95.50 85 ARG A N 1
ATOM 662 C CA . ARG A 1 85 ? -10.572 -18.163 -3.573 1.00 95.50 85 ARG A CA 1
ATOM 663 C C . ARG A 1 85 ? -11.084 -18.041 -5.008 1.00 95.50 85 ARG A C 1
ATOM 665 O O . ARG A 1 85 ? -11.605 -19.017 -5.526 1.00 95.50 85 ARG A O 1
ATOM 672 N N . THR A 1 86 ? -11.005 -16.857 -5.614 1.00 96.38 86 THR A N 1
ATOM 673 C CA . THR A 1 86 ? -11.529 -16.607 -6.970 1.00 96.38 86 THR A CA 1
ATOM 674 C C . THR A 1 86 ? -10.516 -16.865 -8.081 1.00 96.38 86 THR A C 1
ATOM 676 O O . THR A 1 86 ? -10.900 -16.884 -9.240 1.00 96.38 86 THR A O 1
ATOM 679 N N . VAL A 1 87 ? -9.225 -16.954 -7.761 1.00 94.69 87 VAL A N 1
ATOM 680 C CA . VAL A 1 87 ? -8.162 -17.171 -8.752 1.00 94.69 87 VAL A CA 1
ATOM 681 C C . VAL A 1 87 ? -8.076 -18.659 -9.108 1.00 94.69 87 VAL A C 1
ATOM 683 O O . VAL A 1 87 ? -8.094 -19.494 -8.209 1.00 94.69 87 VAL A O 1
ATOM 686 N N . ASP A 1 88 ? -7.915 -18.973 -10.397 1.00 96.00 88 ASP A N 1
ATOM 687 C CA . ASP A 1 88 ? -7.876 -20.354 -10.911 1.00 96.00 88 ASP A CA 1
ATOM 688 C C . ASP A 1 88 ? -6.684 -21.170 -10.383 1.00 96.00 88 ASP A C 1
ATOM 690 O O . ASP A 1 88 ? -6.811 -22.356 -10.086 1.00 96.00 88 ASP A O 1
ATOM 694 N N . PHE A 1 89 ? -5.517 -20.530 -10.234 1.00 92.50 89 PHE A N 1
ATOM 695 C CA . PHE A 1 89 ? -4.290 -21.179 -9.773 1.00 92.50 89 PHE A CA 1
ATOM 696 C C . PHE A 1 89 ? -3.570 -20.349 -8.711 1.00 92.50 89 PHE A C 1
ATOM 698 O O . PHE A 1 89 ? -3.288 -19.164 -8.899 1.00 92.50 89 PHE A O 1
ATOM 705 N N . VAL A 1 90 ? -3.195 -20.996 -7.609 1.00 91.19 90 VAL A N 1
ATOM 706 C CA . VAL A 1 90 ? -2.363 -20.401 -6.557 1.00 91.19 90 VAL A CA 1
ATOM 707 C C . VAL A 1 90 ? -1.013 -21.111 -6.550 1.00 91.19 90 VAL A C 1
ATOM 709 O O . VAL A 1 90 ? -0.919 -22.276 -6.175 1.00 91.19 90 VAL A O 1
ATOM 712 N N . SER A 1 91 ? 0.044 -20.412 -6.964 1.00 89.06 91 SER A N 1
ATOM 713 C CA . SER A 1 91 ? 1.413 -20.929 -6.915 1.00 89.06 91 SER A CA 1
ATOM 714 C C . SER A 1 91 ? 2.044 -20.665 -5.548 1.00 89.06 91 SER A C 1
ATOM 716 O O . SER A 1 91 ? 2.050 -19.528 -5.068 1.00 89.06 91 SER A O 1
ATOM 718 N N . PHE A 1 92 ? 2.633 -21.695 -4.950 1.00 88.56 92 PHE A N 1
ATOM 719 C CA . PHE A 1 92 ? 3.420 -21.586 -3.725 1.00 88.56 92 PHE A CA 1
ATOM 720 C C . PHE A 1 92 ? 4.907 -21.758 -4.059 1.00 88.56 92 PHE A C 1
ATOM 722 O O . PHE A 1 92 ? 5.219 -22.605 -4.896 1.00 88.56 92 PHE A O 1
ATOM 729 N N . PRO A 1 93 ? 5.825 -20.992 -3.432 1.00 88.94 93 PRO A N 1
ATOM 730 C CA . PRO A 1 93 ? 5.635 -20.113 -2.265 1.00 88.94 93 PRO A CA 1
ATOM 731 C C . PRO A 1 93 ? 5.027 -18.728 -2.581 1.00 88.94 93 PRO A C 1
ATOM 733 O O . PRO A 1 93 ? 5.450 -18.054 -3.513 1.00 88.94 93 PRO A O 1
ATOM 736 N N . ILE A 1 94 ? 4.084 -18.254 -1.749 1.00 79.69 94 ILE A N 1
ATOM 737 C CA . ILE A 1 94 ? 3.341 -16.982 -1.958 1.00 79.69 94 ILE A CA 1
ATOM 738 C C . ILE A 1 94 ? 4.246 -15.739 -1.890 1.00 79.69 94 ILE A C 1
ATOM 740 O O . ILE A 1 94 ? 3.986 -14.726 -2.539 1.00 79.69 94 ILE A O 1
ATOM 744 N N . LYS A 1 95 ? 5.296 -15.786 -1.067 1.00 71.81 95 LYS A N 1
ATOM 745 C CA . LYS A 1 95 ? 6.270 -14.704 -0.925 1.00 71.81 95 LYS A CA 1
ATOM 746 C C . LYS A 1 95 ? 7.608 -15.221 -1.417 1.00 71.81 95 LYS A C 1
ATOM 748 O O . LYS A 1 95 ? 8.246 -16.010 -0.728 1.00 71.81 95 LYS A O 1
ATOM 753 N N . HIS A 1 96 ? 8.052 -14.733 -2.569 1.00 66.62 96 HIS A N 1
ATOM 754 C CA . HIS A 1 96 ? 9.480 -14.709 -2.817 1.00 66.62 96 HIS A CA 1
ATOM 755 C C . HIS A 1 96 ? 10.067 -13.753 -1.775 1.00 66.62 96 HIS A C 1
ATOM 757 O O . HIS A 1 96 ? 9.639 -12.601 -1.661 1.00 66.62 96 HIS A O 1
ATOM 763 N N . VAL A 1 97 ? 11.019 -14.227 -0.971 1.00 64.69 97 VAL A N 1
ATOM 764 C CA . VAL A 1 97 ? 11.981 -13.306 -0.373 1.00 64.69 97 VAL A CA 1
ATOM 765 C C . VAL A 1 97 ? 12.576 -12.616 -1.585 1.00 64.69 97 VAL A C 1
ATOM 767 O O . VAL A 1 97 ? 13.236 -13.264 -2.395 1.00 64.69 97 VAL A O 1
ATOM 770 N N . SER A 1 98 ? 12.241 -11.344 -1.811 1.00 61.62 98 SER A N 1
ATOM 771 C CA . SER A 1 98 ? 12.981 -10.585 -2.800 1.00 61.62 98 SER A CA 1
ATOM 772 C C . SER A 1 98 ? 14.387 -10.520 -2.223 1.00 61.62 98 SER A C 1
ATOM 774 O O . SER A 1 98 ? 14.681 -9.650 -1.399 1.00 61.62 98 SER A O 1
ATOM 776 N N . HIS A 1 99 ? 15.245 -11.461 -2.610 1.00 61.12 99 HIS A N 1
ATOM 777 C CA . HIS A 1 99 ? 16.660 -11.199 -2.731 1.00 61.12 99 HIS A CA 1
ATOM 778 C C . HIS A 1 99 ? 16.694 -10.054 -3.730 1.00 61.12 99 HIS A C 1
ATOM 780 O O . HIS A 1 99 ? 16.704 -10.268 -4.939 1.00 61.12 99 HIS A O 1
ATOM 786 N N . LYS A 1 100 ? 16.505 -8.827 -3.234 1.00 63.03 100 LYS A N 1
ATOM 787 C CA . LYS A 1 100 ? 16.699 -7.632 -4.026 1.00 63.03 100 LYS A CA 1
ATOM 788 C C . LYS A 1 100 ? 18.181 -7.689 -4.320 1.00 63.03 100 LYS A C 1
ATOM 790 O O . LYS A 1 100 ? 18.989 -7.271 -3.496 1.00 63.03 100 LYS A O 1
ATOM 795 N N . LEU A 1 101 ? 18.527 -8.321 -5.437 1.00 66.25 101 LEU A N 1
ATOM 796 C CA . LEU A 1 101 ? 19.805 -8.101 -6.068 1.00 66.25 101 LEU A CA 1
ATOM 797 C C . LEU A 1 101 ? 19.905 -6.582 -6.139 1.00 66.25 101 LEU A C 1
ATOM 799 O O . LEU A 1 101 ? 18.959 -5.923 -6.587 1.00 66.25 101 LEU A O 1
ATOM 803 N N . GLN A 1 102 ? 20.954 -6.039 -5.523 1.00 69.69 102 GLN A N 1
ATOM 804 C CA . GLN A 1 102 ? 21.174 -4.601 -5.498 1.00 69.69 102 GLN A CA 1
ATOM 805 C C . GLN A 1 102 ? 20.990 -4.078 -6.928 1.00 69.69 102 GLN A C 1
ATOM 807 O O . GLN A 1 102 ? 21.463 -4.748 -7.855 1.00 69.69 102 GLN A O 1
ATOM 812 N N . PRO A 1 103 ? 20.272 -2.954 -7.132 1.00 76.19 103 PRO A N 1
ATOM 813 C CA . PRO A 1 103 ? 20.157 -2.350 -8.450 1.00 76.19 103 PRO A CA 1
ATOM 814 C C . PRO A 1 103 ? 21.538 -2.317 -9.092 1.00 76.19 103 PRO A C 1
ATOM 816 O O . PRO A 1 103 ? 22.514 -1.964 -8.427 1.00 76.19 103 PRO A O 1
ATOM 819 N N . THR A 1 104 ? 21.634 -2.719 -10.357 1.00 75.19 104 THR A N 1
ATOM 820 C CA . THR A 1 104 ? 22.923 -2.803 -11.055 1.00 75.19 104 THR A CA 1
ATOM 821 C C . THR A 1 104 ? 23.698 -1.495 -10.929 1.00 75.19 104 THR A C 1
ATOM 823 O O . THR A 1 104 ? 24.904 -1.530 -10.775 1.00 75.19 104 THR A O 1
ATOM 826 N N . GLU A 1 105 ? 23.015 -0.352 -10.869 1.00 77.75 105 GLU A N 1
ATOM 827 C CA . GLU A 1 105 ? 23.603 0.969 -10.612 1.00 77.75 105 GLU A CA 1
ATOM 828 C C . GLU A 1 105 ? 24.341 1.076 -9.262 1.00 77.75 105 GLU A C 1
ATOM 830 O O . GLU A 1 105 ? 25.473 1.555 -9.219 1.00 77.75 105 GLU A O 1
ATOM 835 N N . GLU A 1 106 ? 23.757 0.585 -8.163 1.00 78.25 106 GLU A N 1
ATOM 836 C CA . GLU A 1 106 ? 24.407 0.576 -6.841 1.00 78.25 106 GLU A CA 1
ATOM 837 C C . GLU A 1 106 ? 25.609 -0.375 -6.820 1.00 78.25 106 GLU A C 1
ATOM 839 O O . GLU A 1 106 ? 26.625 -0.080 -6.190 1.00 78.25 106 GLU A O 1
ATOM 844 N N . PHE A 1 107 ? 25.524 -1.500 -7.533 1.00 78.50 107 PHE A N 1
ATOM 845 C CA . PHE A 1 107 ? 26.643 -2.430 -7.687 1.00 78.50 107 PHE A CA 1
ATOM 846 C C . PHE A 1 107 ? 27.774 -1.818 -8.527 1.00 78.50 107 PHE A C 1
ATOM 848 O O . PHE A 1 107 ? 28.935 -1.865 -8.128 1.00 78.50 107 PHE A O 1
ATOM 855 N N . LEU A 1 108 ? 27.432 -1.169 -9.639 1.00 81.56 108 LEU A N 1
ATOM 856 C CA . LEU A 1 108 ? 28.379 -0.494 -10.524 1.00 81.56 108 LEU A CA 1
ATOM 857 C C . LEU A 1 108 ? 29.065 0.693 -9.836 1.00 81.56 108 LEU A C 1
ATOM 859 O O . LEU A 1 108 ? 30.250 0.902 -10.056 1.00 81.56 108 LEU A O 1
ATOM 863 N N . SER A 1 109 ? 28.383 1.423 -8.948 1.00 79.00 109 SER A N 1
ATOM 864 C CA . SER A 1 109 ? 29.010 2.519 -8.184 1.00 79.00 109 SER A CA 1
ATOM 865 C C . SER A 1 109 ? 30.112 2.062 -7.221 1.00 79.00 109 SER A C 1
ATOM 867 O O . SER A 1 109 ? 30.994 2.843 -6.874 1.00 79.00 109 SER A O 1
ATOM 869 N N . LYS A 1 110 ? 30.068 0.797 -6.786 1.00 80.94 110 LYS A N 1
ATOM 870 C CA . LYS A 1 110 ? 31.076 0.190 -5.906 1.00 80.94 110 LYS A CA 1
ATOM 871 C C . LYS A 1 110 ? 32.245 -0.398 -6.696 1.00 80.94 110 LYS A C 1
ATOM 873 O O . LYS A 1 110 ? 33.265 -0.738 -6.103 1.00 80.94 110 LYS A O 1
ATOM 878 N N . LEU A 1 111 ? 32.096 -0.530 -8.014 1.00 82.69 111 LEU A N 1
ATOM 879 C CA . LEU A 1 111 ? 33.142 -1.004 -8.902 1.00 82.69 111 LEU A CA 1
ATOM 880 C C . LEU A 1 111 ? 34.136 0.138 -9.151 1.00 82.69 111 LEU A C 1
ATOM 882 O O . LEU A 1 111 ? 33.901 1.033 -9.959 1.00 82.69 111 LEU A O 1
ATOM 886 N N . THR A 1 112 ? 35.259 0.120 -8.444 1.00 80.75 112 THR A N 1
ATOM 887 C CA . THR A 1 112 ? 36.372 1.036 -8.708 1.00 80.75 112 THR A CA 1
ATOM 888 C C . THR A 1 112 ? 37.276 0.448 -9.786 1.00 80.75 112 THR A C 1
ATOM 890 O O . THR A 1 112 ? 37.794 -0.649 -9.606 1.00 80.75 112 THR A O 1
ATOM 893 N N . LEU A 1 113 ? 37.490 1.180 -10.886 1.00 79.00 113 LEU A N 1
ATOM 894 C CA . LEU A 1 113 ? 38.338 0.734 -12.004 1.00 79.00 113 LEU A CA 1
ATOM 895 C C . LEU A 1 113 ? 39.826 0.620 -11.642 1.00 79.00 113 LEU A C 1
ATOM 897 O O . LEU A 1 113 ? 40.522 -0.181 -12.250 1.00 79.00 113 LEU A O 1
ATOM 901 N N . LYS A 1 114 ? 40.302 1.432 -10.687 1.00 81.75 114 LYS A N 1
ATOM 902 C CA . LYS A 1 114 ? 41.697 1.448 -10.227 1.00 81.75 114 LYS A CA 1
ATOM 903 C C . LYS A 1 114 ? 41.776 1.502 -8.707 1.00 81.75 114 LYS A C 1
ATOM 905 O O . LYS A 1 114 ? 41.034 2.265 -8.071 1.00 81.75 114 LYS A O 1
ATOM 910 N N . SER A 1 115 ? 42.689 0.721 -8.146 1.00 87.00 115 SER A N 1
ATOM 911 C CA . SER A 1 115 ? 43.086 0.747 -6.736 1.00 87.00 115 SER A CA 1
ATOM 912 C C . SER A 1 115 ? 43.702 2.108 -6.360 1.00 87.00 115 SER A C 1
ATOM 914 O O . SER A 1 115 ? 44.315 2.754 -7.211 1.00 87.00 115 SER A O 1
ATOM 916 N N . PRO A 1 116 ? 43.599 2.569 -5.095 1.00 88.69 116 PRO A N 1
ATOM 917 C CA . PRO A 1 116 ? 44.306 3.768 -4.633 1.00 88.69 116 PRO A CA 1
ATOM 918 C C . PRO A 1 116 ? 45.814 3.720 -4.912 1.00 88.69 116 PRO A C 1
ATOM 920 O O . PRO A 1 116 ? 46.406 4.739 -5.247 1.00 88.69 116 PRO A O 1
ATOM 923 N N . LEU A 1 117 ? 46.415 2.529 -4.820 1.00 88.31 117 LEU A N 1
ATOM 924 C CA . LEU A 1 117 ? 47.828 2.309 -5.125 1.00 88.31 117 LEU A CA 1
ATOM 925 C C . LEU A 1 117 ? 48.111 2.466 -6.621 1.00 88.31 117 LEU A C 1
ATOM 927 O O . LEU A 1 117 ? 49.092 3.095 -6.986 1.00 88.31 117 LEU A O 1
ATOM 931 N N . GLU A 1 118 ? 47.243 1.939 -7.486 1.00 85.62 118 GLU A N 1
ATOM 932 C CA . GLU A 1 118 ? 47.390 2.075 -8.941 1.00 85.62 118 GLU A CA 1
ATOM 933 C C . GLU A 1 118 ? 47.270 3.536 -9.380 1.00 85.62 118 GLU A C 1
ATOM 935 O O . GLU A 1 118 ? 48.013 3.966 -10.252 1.00 85.62 118 GLU A O 1
ATOM 940 N N . LYS A 1 119 ? 46.400 4.324 -8.732 1.00 86.62 119 LYS A N 1
ATOM 941 C CA . LYS A 1 119 ? 46.328 5.777 -8.955 1.00 86.62 119 LYS A CA 1
ATOM 942 C C . LYS A 1 119 ? 47.604 6.496 -8.520 1.00 86.62 119 LYS A C 1
ATOM 944 O O . LYS A 1 119 ? 48.045 7.396 -9.216 1.00 86.62 119 LYS A O 1
ATOM 949 N N . ALA A 1 120 ? 48.186 6.100 -7.387 1.00 87.25 120 ALA A N 1
ATOM 950 C CA . ALA A 1 120 ? 49.444 6.670 -6.910 1.00 87.25 120 ALA A CA 1
ATOM 951 C C . ALA A 1 120 ? 50.626 6.284 -7.815 1.00 87.25 120 ALA A C 1
ATOM 953 O O . ALA A 1 120 ? 51.493 7.109 -8.069 1.00 87.25 120 ALA A O 1
ATOM 954 N N . LEU A 1 121 ? 50.653 5.053 -8.336 1.00 88.31 121 LEU A N 1
ATOM 955 C CA . LEU A 1 121 ? 51.650 4.639 -9.326 1.00 88.31 121 LEU A CA 1
ATOM 956 C C . LEU A 1 121 ? 51.493 5.400 -10.644 1.00 88.31 121 LEU A C 1
ATOM 958 O O . LEU A 1 121 ? 52.493 5.813 -11.206 1.00 88.31 121 LEU A O 1
ATOM 962 N N . GLU A 1 122 ? 50.264 5.635 -11.096 1.00 82.88 122 GLU A N 1
ATOM 963 C CA . GLU A 1 122 ? 49.965 6.441 -12.287 1.00 82.88 122 GLU A CA 1
ATOM 964 C C . GLU A 1 122 ? 50.294 7.935 -12.103 1.00 82.88 122 GLU A C 1
ATOM 966 O O . GLU A 1 122 ? 50.567 8.634 -13.071 1.00 82.88 122 GLU A O 1
ATOM 971 N N . GLU A 1 123 ? 50.304 8.439 -10.869 1.00 84.38 123 GLU A N 1
ATOM 972 C CA . GLU A 1 123 ? 50.789 9.788 -10.556 1.00 84.38 123 GLU A CA 1
ATOM 973 C C . GLU A 1 123 ? 52.327 9.872 -10.582 1.00 84.38 123 GLU A C 1
ATOM 975 O O . GLU A 1 123 ? 52.883 10.911 -10.932 1.00 84.38 123 GLU A O 1
ATOM 980 N N . VAL A 1 124 ? 53.014 8.777 -10.234 1.00 86.88 124 VAL A N 1
ATOM 981 C CA . VAL A 1 124 ? 54.484 8.678 -10.253 1.00 86.88 124 VAL A CA 1
ATOM 982 C C . VAL A 1 124 ? 55.024 8.401 -11.659 1.00 86.88 124 VAL A C 1
ATOM 984 O O . VAL A 1 124 ? 56.035 8.984 -12.044 1.00 86.88 124 VAL A O 1
ATOM 987 N N . ASP A 1 125 ? 54.361 7.525 -12.409 1.00 82.50 125 ASP A N 1
ATOM 988 C CA . ASP A 1 125 ? 54.697 7.150 -13.781 1.00 82.50 125 ASP A CA 1
ATOM 989 C C . ASP A 1 125 ? 53.405 7.128 -14.613 1.00 82.50 125 ASP A C 1
ATOM 991 O O . ASP A 1 125 ? 52.723 6.096 -14.695 1.00 82.50 125 ASP A O 1
ATOM 995 N N . PRO A 1 126 ? 52.987 8.287 -15.157 1.00 77.31 126 PRO A N 1
ATOM 996 C CA . PRO A 1 126 ? 51.783 8.349 -15.964 1.00 77.31 126 PRO A CA 1
ATOM 997 C C . PRO A 1 126 ? 51.973 7.463 -17.198 1.00 77.31 126 PRO A C 1
ATOM 999 O O . PRO A 1 126 ? 52.996 7.585 -17.879 1.00 77.31 126 PRO A O 1
ATOM 1002 N N . PRO A 1 127 ? 51.004 6.581 -17.528 1.00 71.50 127 PRO A N 1
ATOM 1003 C CA . PRO A 1 127 ? 51.060 5.850 -18.780 1.00 71.50 127 PRO A CA 1
ATOM 1004 C C . PRO A 1 127 ? 51.198 6.876 -19.904 1.00 71.50 127 PRO A C 1
ATOM 1006 O O . PRO A 1 127 ? 50.619 7.965 -19.787 1.00 71.50 127 PRO A O 1
ATOM 1009 N N . PRO A 1 128 ? 51.954 6.561 -20.971 1.00 71.56 128 PRO A N 1
ATOM 1010 C CA . PRO A 1 128 ? 52.106 7.477 -22.086 1.00 71.56 128 PRO A CA 1
ATOM 1011 C C . PRO A 1 128 ? 50.707 7.916 -22.497 1.00 71.56 128 PRO A C 1
ATOM 1013 O O . PRO A 1 128 ? 49.856 7.076 -22.809 1.00 71.56 128 PRO A O 1
ATOM 1016 N N . VAL A 1 129 ? 50.455 9.223 -22.385 1.00 62.47 129 VAL A N 1
ATOM 1017 C CA . VAL A 1 129 ? 49.221 9.828 -22.863 1.00 62.47 129 VAL A CA 1
ATOM 1018 C C . VAL A 1 129 ? 49.154 9.392 -24.314 1.00 62.47 129 VAL A C 1
ATOM 1020 O O . VAL A 1 129 ? 50.017 9.755 -25.107 1.00 62.47 129 VAL A O 1
ATOM 1023 N N . GLN A 1 130 ? 48.192 8.531 -24.645 1.00 58.00 130 GLN A N 1
ATOM 1024 C CA . GLN A 1 130 ? 47.753 8.448 -26.024 1.00 58.00 130 GLN A CA 1
ATOM 1025 C C . GLN A 1 130 ? 47.249 9.851 -26.289 1.00 58.00 130 GLN A C 1
ATOM 1027 O O . GLN A 1 130 ? 46.191 10.223 -25.775 1.00 58.00 130 GLN A O 1
ATOM 1032 N N . GLU A 1 131 ? 48.100 10.659 -26.922 1.00 57.72 131 GLU A N 1
ATOM 1033 C CA . GLU A 1 131 ? 47.737 11.962 -27.434 1.00 57.72 131 GLU A CA 1
ATOM 1034 C C . GLU A 1 131 ? 46.412 11.719 -28.136 1.00 57.72 131 GLU A C 1
ATOM 1036 O O . GLU A 1 131 ? 46.303 10.889 -29.041 1.00 57.72 131 GLU A O 1
ATOM 1041 N N . VAL A 1 132 ? 45.355 12.305 -27.577 1.00 57.25 132 VAL A N 1
ATOM 1042 C CA . VAL A 1 132 ? 44.090 12.372 -28.279 1.00 57.25 132 VAL A CA 1
ATOM 1043 C C . VAL A 1 132 ? 44.447 13.289 -29.423 1.00 57.25 132 VAL A C 1
ATOM 1045 O O . VAL A 1 132 ? 44.514 14.492 -29.205 1.00 57.25 132 VAL A O 1
ATOM 1048 N N . GLU A 1 133 ? 44.844 12.695 -30.549 1.00 53.34 133 GLU A N 1
ATOM 1049 C CA . GLU A 1 133 ? 45.159 13.390 -31.786 1.00 53.34 133 GLU A CA 1
ATOM 1050 C C . GLU A 1 133 ? 44.085 14.466 -31.940 1.00 53.34 133 GLU A C 1
ATOM 1052 O O . GLU A 1 133 ? 42.890 14.157 -32.038 1.00 53.34 133 GLU A O 1
ATOM 1057 N N . ASP A 1 134 ? 44.509 15.720 -31.772 1.00 51.41 134 ASP A N 1
ATOM 1058 C CA . ASP A 1 134 ? 43.672 16.907 -31.829 1.00 51.41 134 ASP A CA 1
ATOM 1059 C C . ASP A 1 134 ? 43.011 16.901 -33.193 1.00 51.41 134 ASP A C 1
ATOM 1061 O O . ASP A 1 134 ? 43.682 17.326 -34.123 1.00 51.41 134 ASP A O 1
ATOM 1065 N N . GLU A 1 135 ? 41.779 16.365 -33.293 1.00 54.56 135 GLU A N 1
ATOM 1066 C CA . GLU A 1 135 ? 40.980 16.183 -34.517 1.00 54.56 135 GLU A CA 1
ATOM 1067 C C . GLU A 1 135 ? 41.789 16.553 -35.757 1.00 54.56 135 GLU A C 1
ATOM 1069 O O . GLU A 1 135 ? 41.574 17.635 -36.306 1.00 54.56 135 GLU A O 1
ATOM 1074 N N . GLU A 1 136 ? 42.803 15.736 -36.096 1.00 52.03 136 GLU A N 1
ATOM 1075 C CA . GLU A 1 136 ? 43.763 16.153 -37.111 1.00 52.03 136 GLU A CA 1
ATOM 1076 C C . GLU A 1 136 ? 42.919 16.423 -38.344 1.00 52.03 136 GLU A C 1
ATOM 1078 O O . GLU A 1 136 ? 42.207 15.523 -38.810 1.00 52.03 136 GLU A O 1
ATOM 1083 N N . GLU A 1 137 ? 42.890 17.681 -38.803 1.00 59.53 137 GLU A N 1
ATOM 1084 C CA . GLU A 1 137 ? 42.223 18.038 -40.046 1.00 59.53 137 GLU A CA 1
ATOM 1085 C C . GLU A 1 137 ? 42.769 17.056 -41.062 1.00 59.53 137 GLU A C 1
ATOM 1087 O O . GLU A 1 137 ? 43.954 17.140 -41.360 1.00 59.53 137 GLU A O 1
ATOM 1092 N N . GLN A 1 138 ? 41.949 16.077 -41.472 1.00 57.44 138 GLN A N 1
ATOM 1093 C CA . GLN A 1 138 ? 42.413 14.854 -42.124 1.00 57.44 138 GLN A CA 1
ATOM 1094 C C . GLN A 1 138 ? 43.399 15.235 -43.230 1.00 57.44 138 GLN A C 1
ATOM 1096 O O . GLN A 1 138 ? 42.991 15.659 -44.312 1.00 57.44 138 GLN A O 1
ATOM 1101 N N . LEU A 1 139 ? 44.703 15.139 -42.928 1.00 59.88 139 LEU A N 1
ATOM 1102 C CA . LEU A 1 139 ? 45.777 15.648 -43.791 1.00 59.88 139 LEU A CA 1
ATOM 1103 C C . LEU A 1 139 ? 45.804 14.873 -45.117 1.00 59.88 139 LEU A C 1
ATOM 1105 O O . LEU A 1 139 ? 46.381 15.315 -46.111 1.00 59.88 139 LEU A O 1
ATOM 1109 N N . TYR A 1 140 ? 45.126 13.723 -45.127 1.00 68.00 140 TYR A N 1
ATOM 1110 C CA . TYR A 1 140 ? 44.947 12.832 -46.251 1.00 68.00 140 TYR A CA 1
ATOM 1111 C C . TYR A 1 140 ? 43.485 12.826 -46.725 1.00 68.00 140 TYR A C 1
ATOM 1113 O O . TYR A 1 140 ? 42.563 12.772 -45.908 1.00 68.00 140 TYR A O 1
ATOM 1121 N N . PRO A 1 141 ? 43.240 12.827 -48.049 1.00 76.31 141 PRO A N 1
ATOM 1122 C CA . PRO A 1 141 ? 41.897 12.653 -48.581 1.00 76.31 141 PRO A CA 1
ATOM 1123 C C . PRO A 1 141 ? 41.359 11.269 -48.190 1.00 76.31 141 PRO A C 1
ATOM 1125 O O . PRO A 1 141 ? 41.952 10.249 -48.538 1.00 76.31 141 PRO A O 1
ATOM 1128 N N . MET A 1 142 ? 40.224 11.251 -47.485 1.00 76.38 142 MET A N 1
ATOM 1129 C CA . MET A 1 142 ? 39.529 10.032 -47.057 1.00 76.38 142 MET A CA 1
ATOM 1130 C C . MET A 1 142 ? 39.325 9.060 -48.218 1.00 76.38 142 MET A C 1
ATOM 1132 O O . MET A 1 142 ? 38.941 9.459 -49.326 1.00 76.38 142 MET A O 1
ATOM 1136 N N . THR A 1 143 ? 39.520 7.768 -47.965 1.00 88.00 143 THR A N 1
ATOM 1137 C CA . THR A 1 143 ? 39.241 6.747 -48.976 1.00 88.00 143 THR A CA 1
ATOM 1138 C C . THR A 1 143 ? 37.734 6.658 -49.248 1.00 88.00 143 THR A C 1
ATOM 1140 O O . THR A 1 143 ? 36.890 7.027 -48.427 1.00 88.00 143 THR A O 1
ATOM 1143 N N . TYR A 1 144 ? 37.354 6.153 -50.428 1.00 88.56 144 TYR A N 1
ATOM 1144 C CA . TYR A 1 144 ? 35.944 6.077 -50.834 1.00 88.56 144 TYR A CA 1
ATOM 1145 C C . TYR A 1 144 ? 35.066 5.318 -49.821 1.00 88.56 144 TYR A C 1
ATOM 1147 O O . TYR A 1 144 ? 33.925 5.710 -49.576 1.00 88.56 144 TYR A O 1
ATOM 1155 N N . GLN A 1 145 ? 35.596 4.249 -49.220 1.00 90.94 145 GLN A N 1
ATOM 1156 C CA . GLN A 1 145 ? 34.871 3.438 -48.239 1.00 90.94 145 GLN A CA 1
ATOM 1157 C C . GLN A 1 145 ? 34.634 4.215 -46.938 1.00 90.94 145 GLN A C 1
ATOM 1159 O O . GLN A 1 145 ? 33.491 4.308 -46.487 1.00 90.94 145 GLN A O 1
ATOM 1164 N N . GLU A 1 146 ? 35.659 4.882 -46.410 1.00 89.75 146 GLU A N 1
ATOM 1165 C CA . GLU A 1 146 ? 35.553 5.700 -45.196 1.00 89.75 146 GLU A CA 1
ATOM 1166 C C . GLU A 1 146 ? 34.590 6.881 -45.388 1.00 89.75 146 GLU A C 1
ATOM 1168 O O . GLU A 1 146 ? 33.801 7.205 -44.500 1.00 89.75 146 GLU A O 1
ATOM 1173 N N . MET A 1 147 ? 34.561 7.493 -46.579 1.00 89.75 147 MET A N 1
ATOM 1174 C CA . MET A 1 147 ? 33.580 8.537 -46.901 1.00 89.75 147 MET A CA 1
ATOM 1175 C C . MET A 1 147 ? 32.132 8.029 -46.848 1.00 89.75 147 MET A C 1
ATOM 1177 O O . MET A 1 147 ? 31.219 8.762 -46.441 1.00 89.75 147 MET A O 1
ATOM 1181 N N . VAL A 1 148 ? 31.895 6.792 -47.293 1.00 94.94 148 VAL A N 1
ATOM 1182 C CA . VAL A 1 148 ? 30.569 6.163 -47.251 1.00 94.94 148 VAL A CA 1
ATOM 1183 C C . VAL A 1 148 ? 30.180 5.851 -45.808 1.00 94.94 148 VAL A C 1
ATOM 1185 O O . VAL A 1 148 ? 29.059 6.174 -45.405 1.00 94.94 148 VAL A O 1
ATOM 1188 N N . GLU A 1 149 ? 31.093 5.300 -45.014 1.00 94.75 149 GLU A N 1
ATOM 1189 C CA . GLU A 1 149 ? 30.870 4.997 -43.596 1.00 94.75 149 GLU A CA 1
ATOM 1190 C C . GLU A 1 149 ? 30.608 6.262 -42.778 1.00 94.75 149 GLU A C 1
ATOM 1192 O O . GLU A 1 149 ? 29.609 6.348 -42.057 1.00 94.75 149 GLU A O 1
ATOM 1197 N N . HIS A 1 150 ? 31.415 7.302 -42.983 1.00 91.50 150 HIS A N 1
ATOM 1198 C CA . HIS A 1 150 ? 31.233 8.594 -42.335 1.00 91.50 150 HIS A CA 1
ATOM 1199 C C . HIS A 1 150 ? 29.865 9.203 -42.679 1.00 91.50 150 HIS A C 1
ATOM 1201 O O . HIS A 1 150 ? 29.133 9.678 -41.803 1.00 91.50 150 HIS A O 1
ATOM 1207 N N . ARG A 1 151 ? 29.436 9.107 -43.945 1.00 95.19 151 ARG A N 1
ATOM 1208 C CA . ARG A 1 151 ? 28.095 9.542 -44.367 1.00 95.19 151 ARG A CA 1
ATOM 1209 C C . ARG A 1 151 ? 26.989 8.751 -43.666 1.00 95.19 151 ARG A C 1
ATOM 1211 O O . ARG A 1 151 ? 25.992 9.350 -43.250 1.00 95.19 151 ARG A O 1
ATOM 1218 N N . GLN A 1 152 ? 27.141 7.435 -43.528 1.00 96.75 152 GLN A N 1
ATOM 1219 C CA . GLN A 1 152 ? 26.176 6.586 -42.823 1.00 96.75 152 GLN A CA 1
ATOM 1220 C C . GLN A 1 152 ? 26.105 6.935 -41.331 1.00 96.75 152 GLN A C 1
ATOM 1222 O O . GLN A 1 152 ? 25.008 7.072 -40.776 1.00 96.75 152 GLN A O 1
ATOM 1227 N N . GLN A 1 153 ? 27.252 7.155 -40.689 1.00 95.38 153 GLN A N 1
ATOM 1228 C CA . GLN A 1 153 ? 27.337 7.542 -39.284 1.00 95.38 153 GLN A CA 1
ATOM 1229 C C . GLN A 1 153 ? 26.705 8.916 -39.042 1.00 95.38 153 GLN A C 1
ATOM 1231 O O . GLN A 1 153 ? 25.852 9.053 -38.159 1.00 95.38 153 GLN A O 1
ATOM 1236 N N . LEU A 1 154 ? 27.011 9.911 -39.878 1.00 96.12 154 LEU A N 1
ATOM 1237 C CA . LEU A 1 154 ? 26.379 11.230 -39.813 1.00 96.12 154 LEU A CA 1
ATOM 1238 C C . LEU A 1 154 ? 24.866 11.161 -40.040 1.00 96.12 154 LEU A C 1
ATOM 1240 O O . LEU A 1 154 ? 24.105 11.834 -39.340 1.00 96.12 154 LEU A O 1
ATOM 1244 N N . ALA A 1 155 ? 24.401 10.333 -40.979 1.00 97.19 155 ALA A N 1
ATOM 1245 C CA . ALA A 1 155 ? 22.972 10.127 -41.203 1.00 97.19 155 ALA A CA 1
ATOM 1246 C C . ALA A 1 155 ? 22.286 9.526 -39.964 1.00 97.19 155 ALA A C 1
ATOM 1248 O O . ALA A 1 155 ? 21.226 10.008 -39.550 1.00 97.19 155 ALA A O 1
ATOM 1249 N N . LYS A 1 156 ? 22.917 8.535 -39.322 1.00 97.62 156 LYS A N 1
ATOM 1250 C CA . LYS A 1 156 ? 22.434 7.921 -38.076 1.00 97.62 156 LYS A CA 1
ATOM 1251 C C . LYS A 1 156 ? 22.375 8.938 -36.934 1.00 97.62 156 LYS A C 1
ATOM 1253 O O . LYS A 1 156 ? 21.348 9.031 -36.259 1.00 97.62 156 LYS A O 1
ATOM 1258 N N . MET A 1 157 ? 23.422 9.741 -36.756 1.00 97.00 157 MET A N 1
ATOM 1259 C CA . MET A 1 157 ? 23.473 10.790 -35.730 1.00 97.00 157 MET A CA 1
ATOM 1260 C C . MET A 1 157 ? 22.399 11.856 -35.959 1.00 97.00 157 MET A C 1
ATOM 1262 O O . MET A 1 157 ? 21.649 12.194 -35.038 1.00 97.00 157 MET A O 1
ATOM 1266 N N . ARG A 1 158 ? 22.237 12.318 -37.204 1.00 97.44 158 ARG A N 1
ATOM 1267 C CA . ARG A 1 158 ? 21.189 13.275 -37.587 1.00 97.44 158 ARG A CA 1
ATOM 1268 C C . ARG A 1 158 ? 19.788 12.725 -37.309 1.00 97.44 158 ARG A C 1
ATOM 1270 O O . ARG A 1 158 ? 18.936 13.449 -36.790 1.00 97.44 158 ARG A O 1
ATOM 1277 N N . ALA A 1 159 ? 19.545 11.447 -37.602 1.00 97.44 159 ALA A N 1
ATOM 1278 C CA . ALA A 1 159 ? 18.274 10.789 -37.302 1.00 97.44 159 ALA A CA 1
ATOM 1279 C C . ALA A 1 159 ? 18.009 10.696 -35.786 1.00 97.44 159 ALA A C 1
ATOM 1281 O O . ALA A 1 159 ? 16.913 11.007 -35.323 1.00 97.44 159 ALA A O 1
ATOM 1282 N N . GLN A 1 160 ? 19.012 10.340 -34.981 1.00 97.25 160 GLN A N 1
ATOM 1283 C CA . GLN A 1 160 ? 18.863 10.289 -33.521 1.00 97.25 160 GLN A CA 1
ATOM 1284 C C . GLN A 1 160 ? 18.563 11.668 -32.919 1.00 97.25 160 GLN A C 1
ATOM 1286 O O . GLN A 1 160 ? 17.670 11.805 -32.073 1.00 97.25 160 GLN A O 1
ATOM 1291 N N . GLN A 1 161 ? 19.272 12.703 -33.377 1.00 97.25 161 GLN A N 1
ATOM 1292 C CA . GLN A 1 161 ? 19.041 14.082 -32.950 1.00 97.25 161 GLN A CA 1
ATOM 1293 C C . GLN A 1 161 ? 17.629 14.552 -33.319 1.00 97.25 161 GLN A C 1
ATOM 1295 O O . GLN A 1 161 ? 16.935 15.131 -32.475 1.00 97.25 161 GLN A O 1
ATOM 1300 N N . SER A 1 162 ? 17.159 14.243 -34.532 1.00 97.88 162 SER A N 1
ATOM 1301 C CA . SER A 1 162 ? 15.810 14.611 -34.973 1.00 97.88 162 SER A CA 1
ATOM 1302 C C . SER A 1 162 ? 14.725 13.910 -34.143 1.00 97.88 162 SER A C 1
ATOM 1304 O O . SER A 1 162 ? 13.777 14.564 -33.698 1.00 97.88 162 SER A O 1
ATOM 1306 N N . TYR A 1 163 ? 14.893 12.624 -33.818 1.00 97.88 163 TYR A N 1
ATOM 1307 C CA . TYR A 1 163 ? 13.979 11.892 -32.935 1.00 97.88 163 TYR A CA 1
ATOM 1308 C C . TYR A 1 163 ? 13.945 12.470 -31.522 1.00 97.88 163 TYR A C 1
ATOM 1310 O O . TYR A 1 163 ? 12.864 12.634 -30.943 1.00 97.88 163 TYR A O 1
ATOM 1318 N N . LYS A 1 164 ? 15.107 12.835 -30.967 1.00 98.19 164 LYS A N 1
ATOM 1319 C CA . LYS A 1 164 ? 15.196 13.486 -29.654 1.00 98.19 164 LYS A CA 1
ATOM 1320 C C . LYS A 1 164 ? 14.467 14.832 -29.662 1.00 98.19 164 LYS A C 1
ATOM 1322 O O . LYS A 1 164 ? 13.647 15.077 -28.773 1.00 98.19 164 LYS A O 1
ATOM 1327 N N . ALA A 1 165 ? 14.689 15.657 -30.685 1.00 97.81 165 ALA A N 1
ATOM 1328 C CA . ALA A 1 165 ? 14.019 16.946 -30.848 1.00 97.81 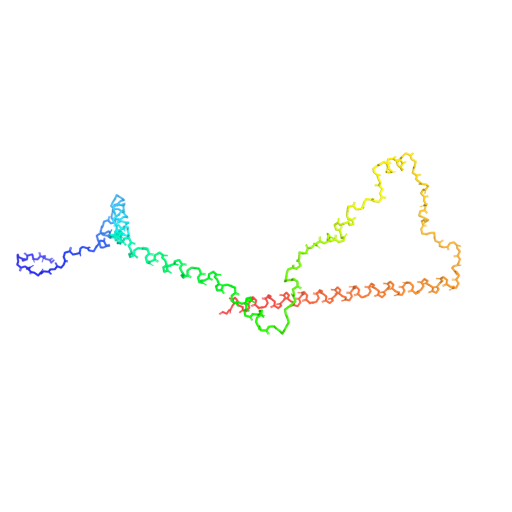165 ALA A CA 1
ATOM 1329 C C . ALA A 1 165 ? 12.495 16.790 -31.014 1.00 97.81 165 ALA A C 1
ATOM 1331 O O . ALA A 1 165 ? 11.718 17.481 -30.346 1.00 97.81 165 ALA A O 1
ATOM 1332 N N . ALA A 1 166 ? 12.042 15.831 -31.827 1.00 98.06 166 ALA A N 1
ATOM 1333 C CA . ALA A 1 166 ? 10.623 15.537 -32.019 1.00 98.06 166 ALA A CA 1
ATOM 1334 C C . ALA A 1 166 ? 9.954 15.047 -30.722 1.00 98.06 166 ALA A C 1
ATOM 1336 O O . ALA A 1 166 ? 8.874 15.528 -30.351 1.00 98.06 166 ALA A O 1
ATOM 1337 N N . LYS A 1 167 ? 10.609 14.142 -29.982 1.00 98.31 167 LYS A N 1
ATOM 1338 C CA . LYS A 1 167 ? 10.138 13.657 -28.676 1.00 98.31 167 LYS A CA 1
ATOM 1339 C C . LYS A 1 167 ? 10.051 14.800 -27.664 1.00 98.31 167 LYS A C 1
ATOM 1341 O O . LYS A 1 167 ? 9.028 14.914 -26.985 1.00 98.31 167 LYS A O 1
ATOM 1346 N N . ALA A 1 168 ? 11.060 15.670 -27.603 1.00 98.00 168 ALA A N 1
ATOM 1347 C CA . ALA A 1 168 ? 11.059 16.848 -26.738 1.00 98.00 168 ALA A CA 1
ATOM 1348 C C . ALA A 1 168 ? 9.907 17.805 -27.090 1.00 98.00 168 ALA A C 1
ATOM 1350 O O . ALA A 1 168 ? 9.113 18.155 -26.216 1.00 98.00 168 ALA A O 1
ATOM 1351 N N . LYS A 1 169 ? 9.718 18.135 -28.376 1.00 98.25 169 LYS A N 1
ATOM 1352 C CA . LYS A 1 169 ? 8.602 18.975 -28.851 1.00 98.25 169 LYS A CA 1
ATOM 1353 C C . LYS A 1 169 ? 7.241 18.377 -28.479 1.00 98.25 169 LYS A C 1
ATOM 1355 O O . LYS A 1 169 ? 6.364 19.091 -27.979 1.00 98.25 169 LYS A O 1
ATOM 1360 N N . ARG A 1 170 ? 7.063 17.060 -28.656 1.00 98.19 170 ARG A N 1
ATOM 1361 C CA . ARG A 1 170 ? 5.839 16.342 -28.257 1.00 98.19 170 ARG A CA 1
ATOM 1362 C C . ARG A 1 170 ? 5.607 16.426 -26.750 1.00 98.19 170 ARG A C 1
ATOM 1364 O O . ARG A 1 170 ? 4.495 16.750 -26.330 1.00 98.19 170 ARG A O 1
ATOM 1371 N N . GLN A 1 171 ? 6.634 16.171 -25.939 1.00 97.88 171 GLN A N 1
ATOM 1372 C CA . GLN A 1 171 ? 6.546 16.273 -24.480 1.00 97.88 171 GLN A CA 1
ATOM 1373 C C . GLN A 1 171 ? 6.189 17.696 -24.032 1.00 97.88 171 GLN A C 1
ATOM 1375 O O . GLN A 1 171 ? 5.270 17.852 -23.226 1.00 97.88 171 GLN A O 1
ATOM 1380 N N . SER A 1 172 ? 6.824 18.729 -24.592 1.00 98.00 172 SER A N 1
ATOM 1381 C CA . SER A 1 172 ? 6.506 20.133 -24.299 1.00 98.00 172 SER A CA 1
ATOM 1382 C C . SER A 1 172 ? 5.057 20.474 -24.652 1.00 98.00 172 SER A C 1
ATOM 1384 O O . SER A 1 172 ? 4.356 21.092 -23.848 1.00 98.00 172 SER A O 1
ATOM 1386 N N . LYS A 1 173 ? 4.542 19.993 -25.795 1.00 98.12 173 LYS A N 1
ATOM 1387 C CA . LYS A 1 173 ? 3.136 20.213 -26.173 1.00 98.12 173 LYS A CA 1
ATOM 1388 C C . LYS A 1 173 ? 2.159 19.477 -25.255 1.00 98.12 173 LYS A C 1
ATOM 1390 O O . LYS A 1 173 ? 1.132 20.053 -24.899 1.00 98.12 173 LYS A O 1
ATOM 1395 N N . ILE A 1 174 ? 2.459 18.237 -24.855 1.00 97.94 174 ILE A N 1
ATOM 1396 C CA . ILE A 1 174 ? 1.653 17.484 -23.877 1.00 97.94 174 ILE A CA 1
ATOM 1397 C C . ILE A 1 174 ? 1.603 18.243 -22.549 1.00 97.94 174 ILE A C 1
ATOM 1399 O O . ILE A 1 174 ? 0.514 18.460 -22.018 1.00 97.94 174 ILE A O 1
ATOM 1403 N N . LYS A 1 175 ? 2.760 18.684 -22.041 1.00 97.31 175 LYS A N 1
ATOM 1404 C CA . LYS A 1 175 ? 2.867 19.425 -20.777 1.00 97.31 175 LYS A CA 1
ATOM 1405 C C . LYS A 1 175 ? 2.107 20.753 -20.837 1.00 97.31 175 LYS A C 1
ATOM 1407 O O . LYS A 1 175 ? 1.276 20.993 -19.968 1.00 97.31 175 LYS A O 1
ATOM 1412 N N . SER A 1 176 ? 2.291 21.549 -21.893 1.00 97.44 176 SER A N 1
ATOM 1413 C CA . SER A 1 176 ? 1.558 22.809 -22.106 1.00 97.44 176 SER A CA 1
ATOM 1414 C C . SER A 1 176 ? 0.041 22.585 -22.176 1.00 97.44 176 SER A C 1
ATOM 1416 O O . SER A 1 176 ? -0.716 23.214 -21.437 1.00 97.44 176 SER A O 1
ATOM 1418 N N . LYS A 1 177 ? -0.426 21.617 -22.981 1.00 97.06 177 LYS A N 1
ATOM 1419 C CA . LYS A 1 177 ? -1.858 21.281 -23.061 1.00 97.06 177 LYS A CA 1
ATOM 1420 C C . LYS A 1 177 ? -2.409 20.817 -21.710 1.00 97.06 177 LYS A C 1
ATOM 1422 O O . LYS A 1 177 ? -3.507 21.223 -21.343 1.00 97.06 177 LYS A O 1
ATOM 1427 N N . LYS A 1 178 ? -1.679 19.967 -20.977 1.00 97.62 178 LYS A N 1
ATOM 1428 C CA . LYS A 1 178 ? -2.080 19.493 -19.642 1.00 97.62 178 LYS A CA 1
ATOM 1429 C C . LYS A 1 178 ? -2.174 20.655 -18.654 1.00 97.62 178 LYS A C 1
ATOM 1431 O O . LYS A 1 178 ? -3.171 20.740 -17.947 1.00 97.62 178 LYS A O 1
ATOM 1436 N N . TYR A 1 179 ? -1.193 21.558 -18.654 1.00 96.75 179 TYR A N 1
ATOM 1437 C CA . TYR A 1 179 ? -1.188 22.755 -17.815 1.00 96.75 179 TYR A CA 1
ATOM 1438 C C . TYR A 1 179 ? -2.425 23.621 -18.072 1.00 96.75 179 TYR A C 1
ATOM 1440 O O . TYR A 1 179 ? -3.217 23.817 -17.155 1.00 96.75 179 TYR A O 1
ATOM 1448 N N . HIS A 1 180 ? -2.671 24.039 -19.319 1.00 96.06 180 HIS A N 1
ATOM 1449 C CA . HIS A 1 180 ? -3.842 24.864 -19.633 1.00 96.06 180 HIS A CA 1
ATOM 1450 C C . HIS A 1 180 ? -5.163 24.148 -19.324 1.00 96.06 180 HIS A C 1
ATOM 1452 O O . HIS A 1 180 ? -6.080 24.772 -18.804 1.00 96.06 180 HIS A O 1
ATOM 1458 N N . ARG A 1 181 ? -5.264 22.830 -19.555 1.00 95.25 181 ARG A N 1
ATOM 1459 C CA . ARG A 1 181 ? -6.450 22.044 -19.162 1.00 95.25 181 ARG A CA 1
ATOM 1460 C C . ARG A 1 181 ? -6.686 22.075 -17.652 1.00 95.25 181 ARG A C 1
ATOM 1462 O O . ARG A 1 181 ? -7.824 22.272 -17.232 1.00 95.25 181 ARG A O 1
ATOM 1469 N N . SER A 1 182 ? -5.638 21.895 -16.849 1.00 93.75 182 SER A N 1
ATOM 1470 C CA . SER A 1 182 ? -5.730 21.984 -15.389 1.00 93.75 182 SER A CA 1
ATOM 1471 C C . SER A 1 182 ? -6.088 23.397 -14.932 1.00 93.75 182 SER A C 1
ATOM 1473 O O . SER A 1 182 ? -6.998 23.540 -14.124 1.00 93.75 182 SER A O 1
ATOM 1475 N N . VAL A 1 183 ? -5.452 24.434 -15.486 1.00 93.69 183 VAL A N 1
ATOM 1476 C CA . VAL A 1 183 ? -5.748 25.842 -15.166 1.00 93.69 183 VAL A CA 1
ATOM 1477 C C . VAL A 1 183 ? -7.197 26.193 -15.506 1.00 93.69 183 VAL A C 1
ATOM 1479 O O . VAL A 1 183 ? -7.906 26.724 -14.658 1.00 93.69 183 VAL A O 1
ATOM 1482 N N . ILE A 1 184 ? -7.680 25.822 -16.697 1.00 92.19 184 ILE A N 1
ATOM 1483 C CA . ILE A 1 184 ? -9.077 26.037 -17.106 1.00 92.19 184 ILE A CA 1
ATOM 1484 C C . ILE A 1 184 ? -10.037 25.281 -16.178 1.00 92.19 184 ILE A C 1
ATOM 1486 O O . ILE A 1 184 ? -11.071 25.822 -15.793 1.00 92.19 184 ILE A O 1
ATOM 1490 N N . LYS A 1 185 ? -9.714 24.040 -15.791 1.00 91.06 185 LYS A N 1
ATOM 1491 C CA . LYS A 1 185 ? -10.547 23.256 -14.866 1.00 91.06 185 LYS A CA 1
ATOM 1492 C C . LYS A 1 185 ? -10.606 23.892 -13.475 1.00 91.06 185 LYS A C 1
ATOM 1494 O O . LYS A 1 185 ? -11.689 23.967 -12.905 1.00 91.06 185 LYS A O 1
ATOM 1499 N N . VAL A 1 186 ? -9.474 24.368 -12.958 1.00 87.19 186 VAL A N 1
ATOM 1500 C CA . VAL A 1 186 ? -9.394 25.081 -11.673 1.00 87.19 186 VAL A CA 1
ATOM 1501 C C . VAL A 1 186 ? -10.183 26.388 -11.733 1.00 87.19 186 VAL A C 1
ATOM 1503 O O . VAL A 1 186 ? -10.997 26.632 -10.849 1.00 87.19 186 VAL A O 1
ATOM 1506 N N . PHE A 1 187 ? -10.019 27.183 -12.795 1.00 85.00 187 PHE A N 1
ATOM 1507 C CA . PHE A 1 187 ? -10.791 28.409 -13.006 1.00 85.00 187 PHE A CA 1
ATOM 1508 C C . PHE A 1 187 ? -12.300 28.113 -13.018 1.00 85.00 187 PHE A C 1
ATOM 1510 O O . PHE A 1 187 ? -13.048 28.672 -12.226 1.00 8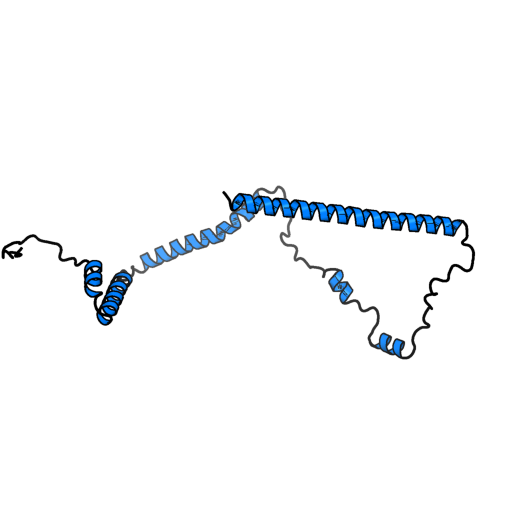5.00 187 PHE A O 1
ATOM 1517 N N . ARG A 1 188 ? -12.752 27.136 -13.813 1.00 84.94 188 ARG A N 1
ATOM 1518 C CA . ARG A 1 188 ? -14.171 26.730 -13.860 1.00 84.94 188 ARG A CA 1
ATOM 1519 C C . ARG A 1 188 ? -14.720 26.219 -12.525 1.00 84.94 188 ARG A C 1
ATOM 1521 O O . ARG A 1 188 ? -15.916 26.329 -12.308 1.00 84.94 188 ARG A O 1
ATOM 1528 N N . CYS A 1 189 ? -13.883 25.633 -11.671 1.00 79.50 189 CYS A N 1
ATOM 1529 C CA . CYS A 1 189 ? -14.292 25.135 -10.356 1.00 79.50 189 CYS A CA 1
ATOM 1530 C C . CYS A 1 189 ? -14.336 26.235 -9.285 1.00 79.50 189 CYS A C 1
ATOM 1532 O O . CYS A 1 189 ? -14.951 26.032 -8.248 1.00 79.50 189 CYS A O 1
ATOM 1534 N N . LYS A 1 190 ? -13.652 27.365 -9.509 1.00 76.88 190 LYS A N 1
ATOM 1535 C CA . LYS A 1 190 ? -13.578 28.494 -8.569 1.00 76.88 190 LYS A CA 1
ATOM 1536 C C . LYS A 1 190 ? -14.688 29.529 -8.790 1.00 76.88 190 LYS A C 1
ATOM 1538 O O . LYS A 1 190 ? -15.063 30.213 -7.849 1.00 76.88 190 LYS A O 1
ATOM 1543 N N . TYR A 1 191 ? -15.182 29.650 -10.022 1.00 70.56 191 TYR A N 1
ATOM 1544 C CA . TYR A 1 191 ? -16.237 30.595 -10.422 1.00 70.56 191 TYR A CA 1
ATOM 1545 C C . TYR A 1 191 ? -17.586 29.903 -10.690 1.00 70.56 191 TYR A C 1
ATOM 1547 O O . TYR A 1 191 ? -18.386 30.382 -11.492 1.00 70.56 191 TYR A O 1
ATOM 1555 N N . LYS A 1 192 ? -17.814 28.753 -10.056 1.00 56.31 192 LYS A N 1
ATOM 1556 C CA . LYS A 1 192 ? -19.068 28.001 -10.059 1.00 56.31 192 LYS A CA 1
ATOM 1557 C C . LYS A 1 192 ? -19.410 27.655 -8.619 1.00 56.31 192 LYS A C 1
ATOM 1559 O O . LYS A 1 192 ? -20.615 27.668 -8.306 1.00 56.31 192 LYS A O 1
#

Sequence (192 aa):
PTNVNSEFDLIKKSNKLDLNKVVKVLGGTAHHVQIGKKLKKTQDASKVLPKPLEKPQAERIKRATGYEQTKKKVGRWDAVVARARTVDFVSFPIKHVSHKLQPTEEFLSKLTLKSPLEKALEEVDPPPVQEVEDEEEQLYPMTYQEMVEHRQQLAKMRAQQSYKAAKAKRQSKIKSKKYHRSVIKVFRCKYK

Secondary structure (DSSP, 8-state):
------TT----------HHHHHHHGGGSHHHHHHHHHHHHHHHHT-PPPPPPPHHHHHHHHHHHHHHHHHHHHHTTHHHHHHHHHSS---S-S---------HHHHHHT--SS-HHHHHHHHHSPPP----------SSPPPHHHHHHHHHHHHHHHHHHHHHHHHHHHHHHHHHHHHHHHHHHHHHHH--